Protein AF-0000000074654329 (afdb_homodimer)

Sequence (212 aa):
MAFLVRKNFKDYIEGFCKHSDRVISCKVKLQEGSLQIIQVYAPTTDYDDEEAEKFYEDLENAIEKKCANTVIMGDFNAKIGVKDEDEENEWIGPFGIGTRNERGESMAFLVRKNFKDYIEGFCKHSDRVISCKVKLQEGSLQIIQVYAPTTDYDDEEAEKFYEDLENAIEKKCANTVIMGDFNAKIGVKDEDEENEWIGPFGIGTRNERGES

Foldseek 3Di:
DDDDDDPVQVVQWPDKDDLDPFKIWTWGHDPPFIEIEIEGDADAPPDDPVSNVVRVVSVVVSDDPPGLHYDYDYDCNDCPCPPPPPVVDSDDDPPDVPPPPPPPDD/DDDDDDPVQVVQWPDKDDLDPFKIWTWGHDPPFIEIEIEGDADAPPDDPVSNVVRVVSVVVSDDPPGLHYDYDYDCNDCPCPPPPPVVDSDDDPPDVPPPPPPPDD

pLDDT: mean 77.91, std 19.52, range [22.3, 96.75]

Organism: NCBI:txid231223

InterPro domains:
  IPR027124 SWR1-complex protein 5/Craniofacial development protein 1/2 [PTHR23227] (17-106)
  IPR036691 Endonuclease/exonuclease/phosphatase superfamily [G3DSA:3.60.10.10] (1-106)
  IPR036691 Endonuclease/exonuclease/phosphatase superfamily [SSF56219] (1-84)

Solvent-accessible surface area (backbone atoms only — not comparable to full-atom values): 11970 Å² total; per-residue (Å²): 97,32,32,36,31,23,55,89,36,51,87,34,54,73,46,55,42,65,70,50,101,38,32,36,36,37,32,32,56,46,97,80,65,46,38,37,40,33,42,39,50,46,57,57,82,90,47,53,70,65,56,51,51,50,49,52,49,45,48,58,69,64,55,55,83,86,47,70,27,38,39,36,36,34,37,55,72,42,83,66,72,60,66,63,87,44,88,81,53,63,62,41,59,68,46,57,33,79,64,68,82,60,81,72,72,126,96,32,31,36,30,24,54,86,36,49,88,34,53,74,47,54,42,63,68,50,100,38,31,37,37,37,33,33,57,44,98,78,65,46,37,37,39,33,42,39,50,46,57,57,83,87,47,53,69,66,57,52,50,48,48,52,51,45,49,58,70,62,55,56,84,86,48,71,28,40,40,38,38,34,36,52,71,43,83,66,73,60,64,66,88,44,88,80,54,62,61,41,59,67,46,54,36,82,64,69,83,60,80,66,81,124

Secondary structure (DSSP, 8-state):
-EEEEEGGGGGGEEEEEE-SSSEEEEEEE-SSSEEEEEEEEPPPTTS-HHHHHHHHHHHHHHS-TT-SEEEEEEE--S-----TT-TT-SEEEEEETT--------/-EEEEEGGGGGGEEEEEE-SSSEEEEEEE-SSSEEEEEEEEPPPTTS-HHHHHHHHHHHHHHS-TT-SEEEEEEE--S-----TT-TT-SEEEEEETT--------

Nearest PDB structures (foldseek):
  5j3p-assembly1_A  TM=7.540E-01  e=1.152E-01  Homo sapiens
  4gyz-assembly6_F  TM=7.178E-01  e=8.898E-02  Mus musculus
  6wan-assembly2_B  TM=4.738E-01  e=2.667E-01  Acinetobacter baumannii
  6wam-assembly5_E  TM=4.859E-01  e=3.035E-01  Acinetobacter baumannii
  6wan-assembly4_D  TM=4.721E-01  e=4.769E-01  Acinetobacter baumannii

Structure (mmCIF, N/CA/C/O backbone):
data_AF-0000000074654329-model_v1
#
loop_
_entity.id
_entity.type
_entity.pdbx_description
1 polymer 'Craniofacial development protein 2-like'
#
loop_
_atom_site.group_PDB
_atom_site.id
_atom_site.type_symbol
_atom_site.label_atom_id
_atom_site.label_alt_id
_atom_site.label_comp_id
_atom_site.label_asym_id
_atom_site.label_entity_id
_atom_site.label_seq_id
_atom_site.pdbx_PDB_ins_code
_atom_site.Cartn_x
_atom_site.Cartn_y
_atom_site.Cartn_z
_atom_site.occupancy
_atom_site.B_iso_or_equiv
_atom_site.auth_seq_id
_atom_site.auth_comp_id
_atom_site.auth_asym_id
_atom_site.auth_atom_id
_atom_site.pdbx_PDB_model_num
ATOM 1 N N . MET A 1 1 ? 0.429 11.922 -5.48 1 77.75 1 MET A N 1
ATOM 2 C CA . MET A 1 1 ? 0.556 10.516 -5.102 1 77.75 1 MET A CA 1
ATOM 3 C C . MET A 1 1 ? 1.062 9.68 -6.273 1 77.75 1 MET A C 1
ATOM 5 O O . MET A 1 1 ? 0.805 10.008 -7.434 1 77.75 1 MET A O 1
ATOM 9 N N . ALA A 1 2 ? 1.956 8.789 -5.949 1 76.38 2 ALA A N 1
ATOM 10 C CA . ALA A 1 2 ? 2.611 8.008 -6.996 1 76.38 2 ALA A CA 1
ATOM 11 C C . ALA A 1 2 ? 2.982 6.617 -6.492 1 76.38 2 ALA A C 1
ATOM 13 O O . ALA A 1 2 ? 2.727 6.281 -5.336 1 76.38 2 ALA A O 1
ATOM 14 N N . PHE A 1 3 ? 3.33 5.793 -7.5 1 84.38 3 PHE A N 1
ATOM 15 C CA . PHE A 1 3 ? 3.832 4.492 -7.066 1 84.38 3 PHE A CA 1
ATOM 16 C C . PHE A 1 3 ? 5.113 4.133 -7.809 1 84.38 3 PHE A C 1
ATOM 18 O O . PHE A 1 3 ? 5.336 4.586 -8.938 1 84.38 3 PHE A O 1
ATOM 25 N N . LEU A 1 4 ? 5.961 3.434 -7.129 1 86.12 4 LEU A N 1
ATOM 26 C CA . LEU A 1 4 ? 7.207 2.865 -7.637 1 86.12 4 LEU A CA 1
ATOM 27 C C . LEU A 1 4 ? 7.184 1.342 -7.547 1 86.12 4 LEU A C 1
ATOM 29 O O . LEU A 1 4 ? 6.668 0.78 -6.578 1 86.12 4 LEU A O 1
ATOM 33 N N . VAL A 1 5 ? 7.711 0.737 -8.641 1 89.38 5 VAL A N 1
ATOM 34 C CA . VAL A 1 5 ? 7.727 -0.722 -8.641 1 89.38 5 VAL A CA 1
ATOM 35 C C . VAL A 1 5 ? 9.102 -1.223 -9.086 1 89.38 5 VAL A C 1
ATOM 37 O O . VAL A 1 5 ? 9.758 -0.594 -9.922 1 89.38 5 VAL A O 1
ATOM 40 N N . ARG A 1 6 ? 9.477 -2.299 -8.484 1 89.12 6 ARG A N 1
ATOM 41 C CA . ARG A 1 6 ? 10.672 -2.943 -9.023 1 89.12 6 ARG A CA 1
ATOM 42 C C . ARG A 1 6 ? 10.469 -3.35 -10.484 1 89.12 6 ARG A C 1
ATOM 44 O O . ARG A 1 6 ? 9.398 -3.838 -10.852 1 89.12 6 ARG A O 1
ATOM 51 N N . LYS A 1 7 ? 11.523 -3.242 -11.273 1 86.31 7 LYS A N 1
ATOM 52 C CA . LYS A 1 7 ? 11.461 -3.477 -12.71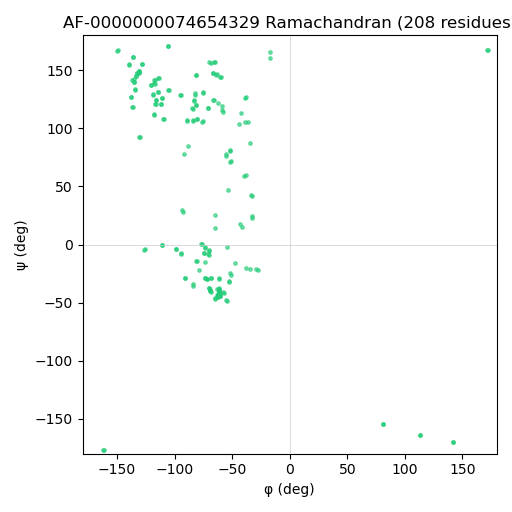1 1 86.31 7 LYS A CA 1
ATOM 53 C C . LYS A 1 7 ? 10.938 -4.875 -13.023 1 86.31 7 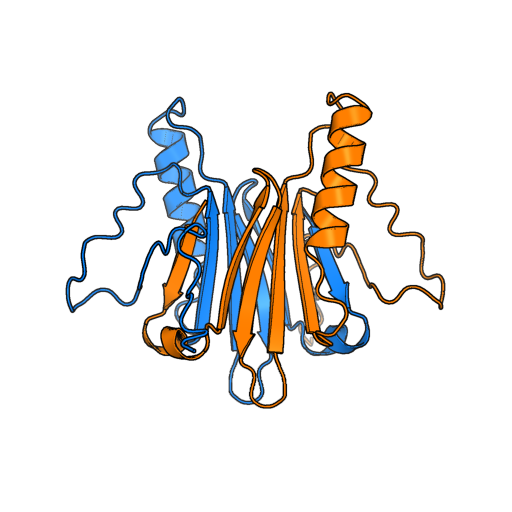LYS A C 1
ATOM 55 O O . LYS A 1 7 ? 10.125 -5.055 -13.93 1 86.31 7 LYS A O 1
ATOM 60 N N . ASN A 1 8 ? 11.359 -5.848 -12.305 1 85.56 8 ASN A N 1
ATOM 61 C CA . ASN A 1 8 ? 10.992 -7.234 -12.578 1 85.56 8 ASN A CA 1
ATOM 62 C C . ASN A 1 8 ? 9.531 -7.5 -12.25 1 85.56 8 ASN A C 1
ATOM 64 O O . ASN A 1 8 ? 8.977 -8.531 -12.641 1 85.56 8 ASN A O 1
ATOM 68 N N . PHE A 1 9 ? 8.953 -6.523 -11.641 1 88.69 9 PHE A N 1
ATOM 69 C CA . PHE A 1 9 ? 7.578 -6.723 -11.188 1 88.69 9 PHE A CA 1
ATOM 70 C C . PHE A 1 9 ? 6.609 -5.863 -11.984 1 88.69 9 PHE A C 1
ATOM 72 O O . PHE A 1 9 ? 5.395 -5.957 -11.805 1 88.69 9 PHE A O 1
ATOM 79 N N . LYS A 1 10 ? 7.105 -5.109 -12.898 1 86.75 10 LYS A N 1
ATOM 80 C CA . LYS A 1 10 ? 6.32 -4.102 -13.609 1 86.75 10 LYS A CA 1
ATOM 81 C C . LYS A 1 10 ? 5.18 -4.746 -14.383 1 86.75 10 LYS A C 1
ATOM 83 O O . LYS A 1 10 ? 4.082 -4.191 -14.461 1 86.75 10 LYS A O 1
ATOM 88 N N . ASP A 1 11 ? 5.402 -5.918 -14.969 1 89.44 11 ASP A N 1
ATOM 89 C CA . ASP A 1 11 ? 4.426 -6.551 -15.844 1 89.44 11 ASP A CA 1
ATOM 90 C C . ASP A 1 11 ? 3.266 -7.141 -15.039 1 89.44 11 ASP A C 1
ATOM 92 O O . ASP A 1 11 ? 2.246 -7.531 -15.609 1 89.44 11 ASP A O 1
ATOM 96 N N . TYR A 1 12 ? 3.416 -7.121 -13.727 1 91.5 12 TYR A N 1
ATOM 97 C CA . TYR A 1 12 ? 2.359 -7.672 -12.883 1 91.5 12 TYR A CA 1
ATOM 98 C C . TYR A 1 12 ? 1.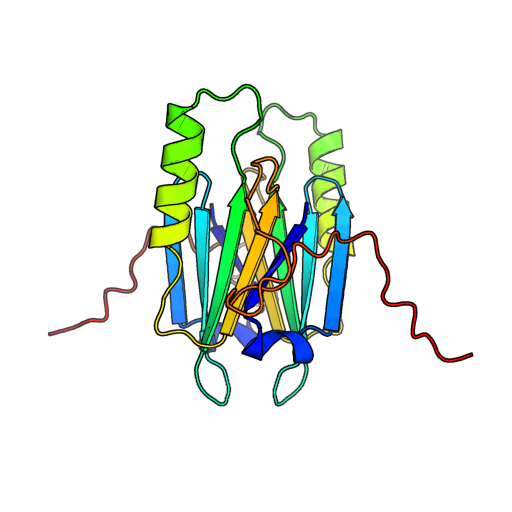405 -6.574 -12.422 1 91.5 12 TYR A C 1
ATOM 100 O O . TYR A 1 12 ? 0.349 -6.863 -11.852 1 91.5 12 TYR A O 1
ATOM 108 N N . ILE A 1 13 ? 1.782 -5.352 -12.727 1 91.38 13 ILE A N 1
ATOM 109 C CA . ILE A 1 13 ? 0.922 -4.234 -12.352 1 91.38 13 ILE A CA 1
ATOM 110 C C . ILE A 1 13 ? -0.201 -4.082 -13.375 1 91.38 13 ILE A C 1
ATOM 112 O O . ILE A 1 13 ? 0.057 -3.879 -14.562 1 91.38 13 ILE A O 1
ATOM 116 N N . GLU A 1 14 ? -1.436 -4.211 -12.867 1 93 14 GLU A N 1
ATOM 117 C CA . GLU A 1 14 ? -2.592 -4.102 -13.758 1 93 14 GLU A CA 1
ATOM 118 C C . GLU A 1 14 ? -3.084 -2.66 -13.844 1 93 14 GLU A C 1
ATOM 120 O O . GLU A 1 14 ? -3.676 -2.26 -14.844 1 93 14 GLU A O 1
ATOM 125 N N . GLY A 1 15 ? -2.846 -1.945 -12.734 1 87.38 15 GLY A N 1
ATOM 126 C CA . GLY A 1 15 ? -3.307 -0.566 -12.766 1 87.38 15 GLY A CA 1
ATOM 127 C C . GLY A 1 15 ? -3.176 0.135 -11.422 1 87.38 15 GLY A C 1
ATOM 128 O O . GLY A 1 15 ? -2.852 -0.496 -10.414 1 87.38 15 GLY A O 1
ATOM 129 N N . PHE A 1 16 ? -3.354 1.513 -11.547 1 85.44 16 PHE A N 1
ATOM 130 C CA . PHE A 1 16 ? -3.334 2.391 -10.383 1 85.44 16 PHE A CA 1
ATOM 131 C C . PHE A 1 16 ? -4.445 3.428 -10.469 1 85.44 16 PHE A C 1
ATOM 133 O O . PHE A 1 16 ? -4.797 3.883 -11.562 1 85.44 16 PHE A O 1
ATOM 140 N N . CYS A 1 17 ? -5.043 3.699 -9.281 1 89 17 CYS A N 1
ATOM 141 C CA . CYS A 1 17 ? -6.145 4.656 -9.281 1 89 17 CYS A CA 1
ATOM 142 C C . CYS A 1 17 ? -6.047 5.605 -8.094 1 89 17 CYS A C 1
ATOM 144 O O . CYS A 1 17 ? -5.812 5.168 -6.965 1 89 17 CYS A O 1
ATOM 146 N N . LYS A 1 18 ? -6.078 6.891 -8.398 1 88.75 18 LYS A N 1
ATOM 147 C CA . LYS A 1 18 ? -6.23 7.883 -7.336 1 88.75 18 LYS A CA 1
ATOM 148 C C . LYS A 1 18 ? -7.703 8.18 -7.07 1 88.75 18 LYS A C 1
ATOM 150 O O . LYS A 1 18 ? -8.352 8.883 -7.848 1 88.75 18 LYS A O 1
ATOM 155 N N . HIS A 1 19 ? -8.219 7.699 -5.98 1 91.69 19 HIS A N 1
ATOM 156 C CA . HIS A 1 19 ? -9.633 7.879 -5.668 1 91.69 19 HIS A CA 1
ATOM 157 C C . HIS A 1 19 ? -9.883 9.227 -5.004 1 91.69 19 HIS A C 1
ATOM 159 O O . HIS A 1 19 ? -10.945 9.836 -5.199 1 91.69 19 HIS A O 1
ATOM 165 N N . SER A 1 20 ? -8.969 9.688 -4.227 1 89.62 20 SER A N 1
ATOM 166 C CA . SER A 1 20 ? -8.93 11 -3.58 1 89.62 20 SER A CA 1
ATOM 167 C C . SER A 1 20 ? -7.52 11.336 -3.104 1 89.62 20 SER A C 1
ATOM 169 O O . SER A 1 20 ? -6.578 10.578 -3.34 1 89.62 20 SER A O 1
ATOM 171 N N . ASP A 1 21 ? -7.414 12.469 -2.455 1 85.25 21 ASP A N 1
ATOM 172 C CA . ASP A 1 21 ? -6.105 12.844 -1.923 1 85.25 21 ASP A CA 1
ATOM 173 C C . ASP A 1 21 ? -5.715 11.945 -0.748 1 85.25 21 ASP A C 1
ATOM 175 O O . ASP A 1 21 ? -4.562 11.945 -0.319 1 85.25 21 ASP A O 1
ATOM 179 N N . ARG A 1 22 ? -6.633 11.07 -0.313 1 88.25 22 ARG A N 1
ATOM 180 C CA . ARG A 1 22 ? -6.367 10.289 0.894 1 88.25 22 ARG A CA 1
ATOM 181 C C . ARG A 1 22 ? -6.527 8.797 0.63 1 88.25 22 ARG A C 1
ATOM 183 O O . ARG A 1 22 ? -6.254 7.977 1.506 1 88.25 22 ARG A O 1
ATOM 190 N N . VAL A 1 23 ? -6.953 8.477 -0.61 1 90.94 23 VAL A N 1
ATOM 191 C CA . VAL A 1 23 ? -7.184 7.07 -0.944 1 90.94 23 VAL A CA 1
ATOM 192 C C . VAL A 1 23 ? -6.617 6.77 -2.328 1 90.94 23 VAL A C 1
ATOM 194 O O . VAL A 1 23 ? -7.051 7.352 -3.324 1 90.94 23 VAL A O 1
ATOM 197 N N . ILE A 1 24 ? -5.656 5.871 -2.432 1 90.88 24 ILE A N 1
ATOM 198 C CA . ILE A 1 24 ? -5.133 5.391 -3.705 1 90.88 24 ILE A CA 1
ATOM 199 C C . ILE A 1 24 ? -5.145 3.865 -3.727 1 90.88 24 ILE A C 1
ATOM 201 O O . ILE A 1 24 ? -5.156 3.225 -2.672 1 90.88 24 ILE A O 1
ATOM 205 N N . SER A 1 25 ? -5.191 3.303 -4.891 1 93.75 25 SER A N 1
ATOM 206 C CA . SER A 1 25 ? -5.188 1.847 -4.992 1 93.75 25 SER A CA 1
ATOM 207 C C . SER A 1 25 ? -4.309 1.379 -6.148 1 93.75 25 SER A C 1
ATOM 209 O O . SER A 1 25 ? -4.027 2.146 -7.074 1 93.75 25 SER A O 1
ATOM 211 N N . CYS A 1 26 ? -3.83 0.212 -6.043 1 92.88 26 CYS A N 1
ATOM 212 C CA . CYS A 1 26 ? -3.078 -0.508 -7.066 1 92.88 26 CYS A CA 1
ATOM 213 C C . CYS A 1 26 ? -3.564 -1.946 -7.188 1 92.88 26 CYS A C 1
ATOM 215 O O . CYS A 1 26 ? -3.904 -2.58 -6.188 1 92.88 26 CYS A O 1
ATOM 217 N N . LYS A 1 27 ? -3.629 -2.354 -8.406 1 94.88 27 LYS A N 1
ATOM 218 C CA . LYS A 1 27 ? -4.004 -3.744 -8.648 1 94.88 27 LYS A CA 1
ATOM 219 C C . LYS A 1 27 ? -2.85 -4.523 -9.273 1 94.88 27 LYS A C 1
ATOM 221 O O . LYS A 1 27 ? -2.23 -4.062 -10.234 1 94.88 27 LYS A O 1
ATOM 226 N N . VAL A 1 28 ? -2.598 -5.676 -8.68 1 94.44 28 VAL A N 1
ATOM 227 C CA . VAL A 1 28 ? -1.502 -6.512 -9.156 1 94.44 28 VAL A CA 1
ATOM 228 C C . VAL A 1 28 ? -2.043 -7.875 -9.586 1 94.44 28 VAL A C 1
ATOM 230 O O . VAL A 1 28 ? -2.9 -8.453 -8.906 1 94.44 28 VAL A O 1
ATOM 233 N N . LYS A 1 29 ? -1.528 -8.289 -10.68 1 94.75 29 LYS A N 1
ATOM 234 C CA . LYS A 1 29 ? -1.907 -9.609 -11.164 1 94.75 29 LYS A CA 1
ATOM 235 C C . LYS A 1 29 ? -1.224 -10.711 -10.352 1 94.75 29 LYS A C 1
ATOM 237 O O . LYS A 1 29 ? -0.021 -10.633 -10.094 1 94.75 29 LYS A O 1
ATOM 242 N N . LEU A 1 30 ? -2 -11.664 -9.922 1 93.25 30 LEU A N 1
ATOM 243 C CA . LEU A 1 30 ? -1.477 -12.859 -9.273 1 93.25 30 LEU A CA 1
ATOM 244 C C . LEU A 1 30 ? -1.556 -14.07 -10.203 1 93.25 30 LEU A C 1
ATOM 246 O O . LEU A 1 30 ? -2.016 -13.953 -11.336 1 93.25 30 LEU A O 1
ATOM 250 N N . GLN A 1 31 ? -0.897 -15.188 -9.719 1 89.31 31 GLN A N 1
ATOM 251 C CA . GLN A 1 31 ? -1.026 -16.406 -10.508 1 89.31 31 GLN A CA 1
ATOM 252 C C . GLN A 1 31 ? -2.492 -16.75 -10.75 1 89.31 31 GLN A C 1
ATOM 254 O O . GLN A 1 31 ? -2.877 -17.109 -11.867 1 89.31 31 GLN A O 1
ATOM 259 N N . GLU A 1 32 ? -3.225 -16.719 -9.672 1 89.56 32 GLU A N 1
ATOM 260 C CA . GLU A 1 32 ? -4.676 -16.844 -9.781 1 89.56 32 GLU A CA 1
ATOM 261 C C . GLU A 1 32 ? -5.375 -15.586 -9.266 1 89.56 32 GLU A C 1
ATOM 263 O O . GLU A 1 32 ? -5.273 -15.25 -8.086 1 89.56 32 GLU A O 1
ATOM 268 N N . GLY A 1 33 ? -6.016 -14.859 -10.242 1 93.12 33 GLY A N 1
ATOM 269 C CA . GLY A 1 33 ? -6.734 -13.656 -9.859 1 93.12 33 GLY A CA 1
ATOM 270 C C . GLY A 1 33 ? -5.828 -12.453 -9.68 1 93.12 33 GLY A C 1
ATOM 271 O O . GLY A 1 33 ? -4.801 -12.336 -10.352 1 93.12 33 GLY A O 1
ATOM 272 N N . SER A 1 34 ? -6.316 -11.477 -8.805 1 96.06 34 SER A N 1
ATOM 273 C CA . SER A 1 34 ? -5.59 -10.227 -8.578 1 96.06 34 SER A CA 1
ATOM 274 C C . SER A 1 34 ? -5.559 -9.867 -7.098 1 96.06 34 SER A C 1
ATOM 276 O O . SER A 1 34 ? -6.297 -10.445 -6.297 1 96.06 34 SER A O 1
ATOM 278 N N . LEU A 1 35 ? -4.66 -9.039 -6.805 1 96.19 35 LEU A N 1
ATOM 279 C CA . LEU A 1 35 ? -4.559 -8.414 -5.488 1 96.19 35 LEU A CA 1
ATOM 280 C C . LEU A 1 35 ? -4.758 -6.906 -5.586 1 96.19 35 LEU A C 1
ATOM 282 O O . LEU A 1 35 ? -4.062 -6.234 -6.352 1 96.19 35 LEU A O 1
ATOM 286 N N . GLN A 1 36 ? -5.754 -6.477 -4.875 1 96.75 36 GLN A N 1
ATOM 287 C CA . GLN A 1 36 ? -5.93 -5.031 -4.766 1 96.75 36 GLN A CA 1
ATOM 288 C C . GLN A 1 36 ? -5.273 -4.492 -3.498 1 96.75 36 GLN A C 1
ATOM 290 O O . GLN A 1 36 ? -5.492 -5.023 -2.408 1 96.75 36 GLN A O 1
ATOM 295 N N . ILE A 1 37 ? -4.449 -3.469 -3.676 1 95.69 37 ILE A N 1
ATOM 296 C CA . ILE A 1 37 ? -3.803 -2.779 -2.564 1 95.69 37 ILE A CA 1
ATOM 297 C C . ILE A 1 37 ? -4.363 -1.365 -2.439 1 95.69 37 ILE A C 1
ATOM 299 O O . ILE A 1 37 ? -4.328 -0.59 -3.398 1 95.69 37 ILE A O 1
ATOM 303 N N . ILE A 1 38 ? -4.938 -1.063 -1.286 1 94.31 38 ILE A N 1
ATOM 304 C CA . ILE A 1 38 ? -5.496 0.265 -1.065 1 94.31 38 ILE A CA 1
ATOM 305 C C . ILE A 1 38 ? -4.734 0.968 0.055 1 94.31 38 ILE A C 1
ATOM 307 O O . ILE A 1 38 ? -4.57 0.414 1.145 1 94.31 38 ILE A O 1
ATOM 311 N N . GLN A 1 39 ? -4.254 2.068 -0.229 1 92.19 39 GLN A N 1
ATOM 312 C CA . GLN A 1 39 ? -3.57 2.893 0.764 1 92.19 39 GLN A CA 1
ATOM 313 C C . GLN A 1 39 ? -4.441 4.07 1.192 1 92.19 39 GLN A C 1
ATOM 315 O O . GLN A 1 39 ? -4.992 4.781 0.349 1 92.19 39 GLN A O 1
ATOM 320 N N . VAL A 1 40 ? -4.52 4.285 2.525 1 89.88 40 VAL A N 1
ATOM 321 C CA . VAL A 1 40 ? -5.398 5.352 3 1 89.88 40 VAL A CA 1
ATOM 322 C C . VAL A 1 40 ? -4.645 6.234 3.992 1 89.88 40 VAL A C 1
ATOM 324 O O . VAL A 1 40 ? -3.723 5.773 4.672 1 89.88 40 VAL A O 1
ATOM 327 N N . TYR A 1 41 ? -5.043 7.457 3.99 1 86 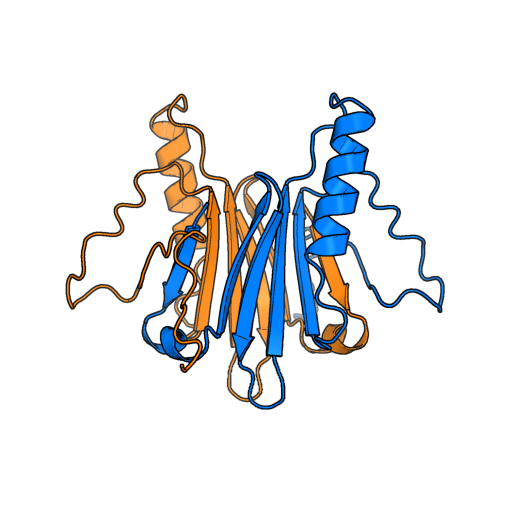41 TYR A N 1
ATOM 328 C CA . TYR A 1 41 ? -4.676 8.438 5.008 1 86 41 TYR A CA 1
ATOM 329 C C . TYR A 1 41 ? -5.906 9.164 5.539 1 86 41 TYR A C 1
ATOM 331 O O . TYR A 1 41 ? -6.316 10.188 4.984 1 86 41 TYR A O 1
ATOM 339 N N . ALA A 1 42 ? -6.391 8.578 6.605 1 84.44 42 ALA A N 1
ATOM 340 C CA . ALA A 1 42 ? -7.637 9.117 7.141 1 84.44 42 ALA A CA 1
ATOM 341 C C . ALA A 1 42 ? -7.43 10.523 7.695 1 84.44 42 ALA A C 1
ATOM 343 O O . ALA A 1 42 ? -6.355 10.844 8.203 1 84.44 42 ALA A O 1
ATOM 344 N N . PRO A 1 43 ? -8.469 11.281 7.562 1 81.12 43 PRO A N 1
ATOM 345 C CA . PRO A 1 43 ? -8.359 12.617 8.156 1 81.12 43 PRO A CA 1
ATOM 346 C C . PRO A 1 43 ? -8.203 12.578 9.672 1 81.12 43 PRO A C 1
ATOM 348 O O . PRO A 1 43 ? -8.609 11.609 10.312 1 81.12 43 PRO A O 1
ATOM 351 N N . THR A 1 44 ? -7.445 13.508 10.195 1 76.56 44 THR A N 1
ATOM 352 C CA . THR A 1 44 ? -7.266 13.578 11.641 1 76.56 44 THR A CA 1
ATOM 353 C C . THR A 1 44 ? -8.586 13.914 12.336 1 76.56 44 THR A C 1
ATOM 355 O O . THR A 1 44 ? -9.562 14.281 11.68 1 76.56 44 THR A O 1
ATOM 358 N N . THR A 1 45 ? -8.625 13.539 13.578 1 68.62 45 THR A N 1
ATOM 359 C CA . THR A 1 45 ? -9.805 13.695 14.414 1 68.62 45 THR A CA 1
ATOM 360 C C . THR A 1 45 ? -10.328 15.133 14.352 1 68.62 45 THR A C 1
ATOM 362 O O . THR A 1 45 ? -11.516 15.375 14.562 1 68.62 45 THR A O 1
ATOM 365 N N . ASP A 1 46 ? -9.438 16.016 14.062 1 71.5 46 ASP A N 1
ATOM 366 C CA . ASP A 1 46 ? -9.875 17.422 14.047 1 71.5 46 ASP A CA 1
ATOM 367 C C . ASP A 1 46 ? -10.672 17.734 12.789 1 71.5 46 ASP A C 1
ATOM 369 O O . ASP A 1 46 ? -11.211 18.828 12.641 1 71.5 46 ASP A O 1
ATOM 373 N N . TYR A 1 47 ? -10.797 16.688 12.031 1 67.69 47 TYR A N 1
ATOM 374 C CA . TYR A 1 47 ? -11.531 16.906 10.789 1 67.69 47 TYR A CA 1
ATOM 375 C C . TYR A 1 47 ? -13.031 16.859 11.031 1 67.69 47 TYR A C 1
ATOM 377 O O . TYR A 1 47 ? -13.5 16.156 11.938 1 67.69 47 TYR A O 1
ATOM 385 N N . ASP A 1 48 ? -13.695 17.703 10.234 1 77 48 ASP A N 1
ATOM 386 C CA . ASP A 1 48 ? -15.148 17.766 10.398 1 77 48 ASP A CA 1
ATOM 387 C C . ASP A 1 48 ? -15.812 16.484 9.906 1 77 48 ASP A C 1
ATOM 389 O O . ASP A 1 48 ? -15.164 15.656 9.25 1 77 48 ASP A O 1
ATOM 393 N N . ASP A 1 49 ? -16.938 16.266 10.398 1 81.88 49 ASP A N 1
ATOM 394 C CA . ASP A 1 49 ? -17.75 15.078 10.117 1 81.88 49 ASP A CA 1
ATOM 395 C C . ASP A 1 49 ? -17.922 14.883 8.617 1 81.88 49 ASP A C 1
ATOM 397 O O . ASP A 1 49 ? -17.938 13.742 8.133 1 81.88 49 ASP A O 1
ATOM 401 N N . GLU A 1 50 ? -17.938 15.984 7.969 1 86.06 50 GLU A N 1
ATOM 402 C CA . GLU A 1 50 ? -18.125 15.891 6.523 1 86.06 50 GLU A CA 1
ATOM 403 C C . GLU A 1 50 ? -16.906 15.281 5.852 1 86.06 50 GLU A C 1
ATOM 405 O O . GLU A 1 50 ? -17.031 14.453 4.941 1 86.06 50 GLU A O 1
ATOM 410 N N . GLU A 1 51 ? -15.734 15.648 6.32 1 85 51 GLU A N 1
ATOM 411 C CA . GLU A 1 51 ? -14.5 15.117 5.75 1 85 51 GLU A CA 1
ATOM 412 C C . GLU A 1 51 ? -14.328 13.633 6.074 1 85 51 GLU A C 1
ATOM 414 O O . GLU A 1 51 ? -13.852 12.867 5.238 1 85 51 GLU A O 1
ATOM 419 N N . ALA A 1 52 ? -14.688 13.344 7.262 1 84 52 ALA A N 1
ATOM 420 C CA . ALA A 1 52 ? -14.617 11.938 7.652 1 84 52 ALA A CA 1
ATOM 421 C C . ALA A 1 52 ? -15.555 11.086 6.805 1 84 52 ALA A C 1
ATOM 423 O O . ALA A 1 52 ? -15.18 10.008 6.344 1 84 52 ALA A O 1
ATOM 424 N N . GLU A 1 53 ? -16.781 11.57 6.578 1 88.31 53 GLU A N 1
ATOM 425 C CA . GLU A 1 53 ? -17.75 10.852 5.77 1 88.31 53 GLU A CA 1
ATOM 426 C C . GLU A 1 53 ? -17.266 10.68 4.336 1 88.31 53 GLU A C 1
ATOM 428 O O . GLU A 1 53 ? -17.406 9.602 3.75 1 88.31 53 GLU A O 1
ATOM 433 N N . LYS A 1 54 ? -16.734 11.742 3.846 1 90.44 54 LYS A N 1
ATOM 434 C CA . LYS A 1 54 ? -16.203 11.688 2.482 1 90.44 54 LYS A CA 1
ATOM 435 C C . LYS A 1 54 ? -15.078 10.672 2.365 1 90.44 54 LYS A C 1
ATOM 437 O O . LYS A 1 54 ? -14.992 9.945 1.374 1 90.44 54 LYS A O 1
ATOM 442 N N . PHE A 1 55 ? -14.266 10.586 3.322 1 90.19 55 PHE A N 1
ATOM 443 C CA . PHE A 1 55 ? -13.172 9.625 3.34 1 90.19 55 PHE A CA 1
ATOM 444 C C . PHE A 1 55 ? -13.703 8.203 3.279 1 90.19 55 PHE A C 1
ATOM 446 O O . PHE A 1 55 ? -13.234 7.391 2.477 1 90.19 55 PHE A O 1
ATOM 453 N N . TYR A 1 56 ? -14.703 7.918 4.016 1 88.31 56 TYR A N 1
ATOM 454 C CA . TYR A 1 56 ? -15.258 6.57 4.055 1 88.31 56 TYR A CA 1
ATOM 455 C C . TYR A 1 56 ? -15.953 6.227 2.744 1 88.31 56 TYR A C 1
ATOM 457 O O . TYR A 1 56 ? -15.898 5.086 2.283 1 88.31 56 TYR A O 1
ATOM 465 N N . GLU A 1 57 ? -16.594 7.258 2.238 1 92.5 57 GLU A N 1
ATOM 466 C CA . GLU A 1 57 ? -17.203 7.047 0.932 1 92.5 57 GLU A CA 1
ATOM 467 C C . GLU A 1 57 ? -16.156 6.742 -0.133 1 92.5 57 GLU A C 1
ATOM 469 O O . GLU A 1 57 ? -16.328 5.824 -0.937 1 92.5 57 GLU A O 1
ATOM 474 N N . ASP A 1 58 ? -15.086 7.5 -0.133 1 92.75 58 ASP A N 1
ATOM 475 C CA . ASP A 1 58 ? -14 7.281 -1.082 1 92.75 58 ASP A CA 1
ATOM 476 C C . ASP A 1 58 ? -13.391 5.891 -0.902 1 92.75 58 ASP A C 1
ATOM 478 O O . ASP A 1 58 ? -13.078 5.215 -1.883 1 92.75 58 ASP A O 1
ATOM 482 N N . LEU A 1 59 ? -13.25 5.504 0.348 1 91.62 59 LEU A N 1
ATOM 483 C CA . LEU A 1 59 ? -12.695 4.188 0.648 1 91.62 59 LEU A CA 1
ATOM 484 C C . LEU A 1 59 ? -13.617 3.084 0.138 1 91.62 59 LEU A C 1
ATOM 486 O O . LEU A 1 59 ? -13.156 2.152 -0.532 1 91.62 59 LEU A O 1
ATOM 490 N N . GLU A 1 60 ? -14.844 3.195 0.384 1 92 60 GLU A N 1
ATOM 491 C CA . GLU A 1 60 ? -15.805 2.193 -0.067 1 92 60 GLU A CA 1
ATOM 492 C C . GLU A 1 60 ? -15.812 2.082 -1.589 1 92 60 GLU A C 1
ATOM 494 O O . GLU A 1 60 ? -15.852 0.978 -2.135 1 92 60 GLU A O 1
ATOM 499 N N . ASN A 1 61 ? -15.766 3.213 -2.184 1 94.12 61 ASN A N 1
ATOM 500 C CA . ASN A 1 61 ? -15.781 3.238 -3.643 1 94.12 61 ASN A CA 1
ATOM 501 C C . ASN A 1 61 ? -14.492 2.66 -4.227 1 94.12 61 ASN A C 1
ATOM 503 O O . ASN A 1 61 ? -14.492 2.156 -5.352 1 94.12 61 ASN A O 1
ATOM 507 N N . ALA A 1 62 ? -13.414 2.766 -3.508 1 94.25 62 ALA A N 1
ATOM 508 C CA . ALA A 1 62 ? -12.125 2.279 -3.979 1 94.25 62 ALA A CA 1
ATOM 509 C C . ALA A 1 62 ? -12.062 0.754 -3.938 1 94.25 62 ALA A C 1
ATOM 511 O O . ALA A 1 62 ? -11.312 0.136 -4.695 1 94.25 62 ALA A O 1
ATOM 512 N N . ILE A 1 63 ? -12.797 0.145 -3.035 1 94.25 63 ILE A N 1
ATOM 513 C CA . ILE A 1 63 ? -12.773 -1.302 -2.852 1 94.25 63 ILE A CA 1
ATOM 514 C C . ILE A 1 63 ? -13.453 -1.986 -4.031 1 94.25 63 ILE A C 1
ATOM 516 O O . ILE A 1 63 ? -14.633 -1.75 -4.293 1 94.25 63 ILE A O 1
ATOM 520 N N . GLU A 1 64 ? -12.672 -2.762 -4.734 1 94.06 64 GLU A N 1
ATOM 521 C CA . GLU A 1 64 ? -13.242 -3.57 -5.809 1 94.06 64 GLU A CA 1
ATOM 522 C C . GLU A 1 64 ? -13.883 -4.84 -5.258 1 94.06 64 GLU A C 1
ATOM 524 O O . GLU A 1 64 ? -13.188 -5.812 -4.957 1 94.06 64 GLU A O 1
ATOM 529 N N . LYS A 1 65 ? -15.164 -4.852 -5.281 1 89.06 65 LYS A N 1
ATOM 530 C CA . LYS A 1 65 ? -15.914 -5.949 -4.676 1 89.06 65 LYS A CA 1
ATOM 531 C C . LYS A 1 65 ? -15.586 -7.277 -5.352 1 89.06 65 LYS A C 1
ATOM 533 O O . LYS A 1 65 ? -15.562 -8.32 -4.699 1 89.06 65 LYS A O 1
ATOM 538 N N . LYS A 1 66 ? -15.258 -7.254 -6.562 1 90.88 66 LYS A N 1
ATOM 539 C CA . LYS A 1 66 ? -15.008 -8.469 -7.332 1 90.88 66 LYS A CA 1
ATOM 540 C C . LYS A 1 66 ? -13.602 -9 -7.07 1 90.88 66 LYS A C 1
ATOM 542 O O . LYS A 1 66 ? -13.281 -10.133 -7.438 1 90.88 66 LYS A O 1
ATOM 547 N N . CYS A 1 67 ? -12.781 -8.219 -6.488 1 92.44 67 CYS A N 1
ATOM 548 C CA . CYS A 1 67 ? -11.438 -8.672 -6.16 1 92.44 67 CYS A CA 1
ATOM 549 C C . CYS A 1 67 ? -11.422 -9.43 -4.84 1 92.44 67 CYS A C 1
ATOM 551 O O . CYS A 1 67 ? -11.727 -8.859 -3.789 1 92.44 67 CYS A O 1
ATOM 553 N N . ALA A 1 68 ? -11.07 -10.703 -4.91 1 89.31 68 ALA A N 1
ATOM 554 C CA . ALA A 1 68 ? -11.117 -11.57 -3.736 1 89.31 68 ALA A CA 1
ATOM 555 C C . ALA A 1 68 ? -10.008 -11.219 -2.752 1 89.31 68 ALA A C 1
ATOM 557 O O . ALA A 1 68 ? -10.141 -11.453 -1.547 1 89.31 68 ALA A O 1
ATOM 558 N N . ASN A 1 69 ? -8.922 -10.727 -3.248 1 94.25 69 ASN A N 1
ATOM 559 C CA . ASN A 1 69 ? -7.77 -10.398 -2.42 1 94.25 69 ASN A CA 1
ATOM 560 C C . ASN A 1 69 ? -7.566 -8.891 -2.314 1 94.25 69 ASN A C 1
ATOM 562 O O . ASN A 1 69 ? -7.285 -8.227 -3.314 1 94.25 69 ASN A O 1
ATOM 566 N N . THR A 1 70 ? -7.867 -8.367 -1.103 1 94.31 70 THR A N 1
ATOM 567 C CA . THR A 1 70 ? -7.688 -6.93 -0.905 1 94.31 70 THR A CA 1
ATOM 568 C C . THR A 1 70 ? -6.977 -6.648 0.415 1 94.31 70 THR A C 1
ATOM 570 O O . THR A 1 70 ? -7.293 -7.262 1.438 1 94.31 70 THR A O 1
ATOM 573 N N . VAL A 1 71 ? -5.977 -5.785 0.364 1 93.5 71 VAL A N 1
ATOM 574 C CA . VAL A 1 71 ? -5.293 -5.281 1.551 1 93.5 71 VAL A CA 1
ATOM 575 C C . VAL A 1 71 ? -5.465 -3.766 1.641 1 93.5 71 VAL A C 1
ATOM 577 O O . VAL A 1 71 ? -5.238 -3.051 0.661 1 93.5 71 VAL A O 1
ATOM 580 N N . ILE A 1 72 ? -5.875 -3.295 2.758 1 92.31 72 ILE A N 1
ATOM 581 C CA . ILE A 1 72 ? -5.961 -1.866 3.035 1 92.31 72 ILE A CA 1
ATOM 582 C C . ILE A 1 72 ? -4.914 -1.479 4.078 1 92.31 72 ILE A C 1
ATOM 584 O O . ILE A 1 72 ? -4.816 -2.113 5.133 1 92.31 72 ILE A O 1
ATOM 588 N N . MET A 1 73 ? -4.102 -0.473 3.703 1 90.44 73 MET A N 1
ATOM 589 C CA . MET A 1 73 ? -3.027 -0.065 4.602 1 90.44 73 MET A CA 1
ATOM 590 C C . MET A 1 73 ? -3.02 1.449 4.789 1 90.44 73 MET A C 1
ATOM 592 O O . MET A 1 73 ? -3.35 2.195 3.865 1 90.44 73 MET A O 1
ATOM 596 N N . GLY A 1 74 ? -2.615 1.854 5.949 1 86.94 74 GLY A N 1
ATOM 597 C CA . GLY A 1 74 ? -2.463 3.285 6.156 1 86.94 74 GLY A CA 1
ATOM 598 C C . GLY A 1 74 ? -2.9 3.738 7.535 1 86.94 74 GLY A C 1
ATOM 599 O O . GLY A 1 74 ? -2.963 2.934 8.469 1 86.94 74 GLY A O 1
ATOM 600 N N . ASP A 1 75 ? -2.996 5.023 7.738 1 79.38 75 ASP A N 1
ATOM 601 C CA . ASP A 1 75 ? -3.447 5.629 8.984 1 79.38 75 ASP A CA 1
ATOM 602 C C . ASP A 1 75 ? -4.973 5.695 9.047 1 79.38 75 ASP A C 1
ATOM 604 O O . ASP A 1 75 ? -5.594 6.453 8.305 1 79.38 75 ASP A O 1
ATOM 608 N N . PHE A 1 76 ? -5.535 4.812 9.914 1 69.94 76 PHE A N 1
ATOM 609 C CA . PHE A 1 76 ? -6.98 4.734 10.062 1 69.94 76 PHE A CA 1
ATOM 610 C C . PHE A 1 76 ? -7.457 5.617 11.211 1 69.94 76 PHE A C 1
ATOM 612 O O . PHE A 1 76 ? -8.492 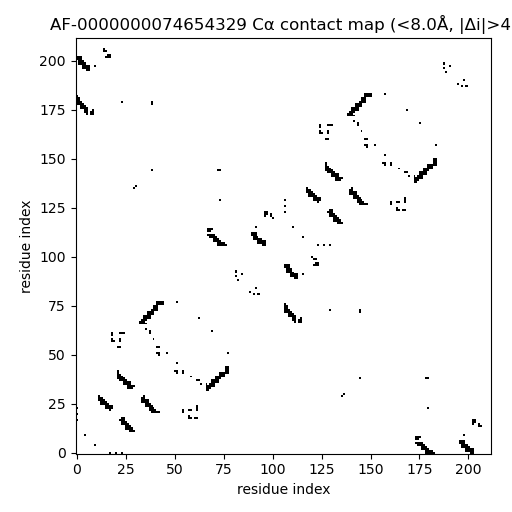5.348 11.82 1 69.94 76 PHE A O 1
ATOM 619 N N . ASN A 1 77 ? -6.746 6.684 11.461 1 64.56 77 ASN A N 1
ATOM 620 C CA . ASN A 1 77 ? -7.137 7.523 12.594 1 64.56 77 ASN A CA 1
ATOM 621 C C . ASN A 1 77 ? -8.656 7.613 12.727 1 64.56 77 ASN A C 1
ATOM 623 O O . ASN A 1 77 ? -9.164 7.996 13.781 1 64.56 77 ASN A O 1
ATOM 627 N N . ALA A 1 78 ? -9.398 7.309 11.641 1 54.91 78 ALA A N 1
ATOM 628 C CA . ALA A 1 78 ? -10.859 7.352 11.75 1 54.91 78 ALA A CA 1
ATOM 629 C C . ALA A 1 78 ? -11.406 6.062 12.352 1 54.91 78 ALA A C 1
ATOM 631 O O . ALA A 1 78 ? -10.758 5.012 12.266 1 54.91 78 ALA A O 1
ATOM 632 N N . LYS A 1 79 ? -12.242 6.152 13.344 1 50.12 79 LYS A N 1
ATOM 633 C CA . LYS A 1 79 ? -12.945 4.992 13.875 1 50.12 79 LYS A CA 1
ATOM 634 C C . LYS A 1 79 ? -13.391 4.051 12.758 1 50.12 79 LYS A C 1
ATOM 636 O O . LYS A 1 79 ? -14.328 4.355 12.023 1 50.12 79 LYS A O 1
ATOM 641 N N . ILE A 1 80 ? -12.438 3.572 12.008 1 47.91 80 ILE A N 1
ATOM 642 C CA . ILE A 1 80 ? -12.953 2.557 11.094 1 47.91 80 ILE A CA 1
ATOM 643 C C . ILE A 1 80 ? -13.734 1.509 11.883 1 47.91 80 ILE A C 1
ATOM 645 O O . ILE A 1 80 ? -13.211 0.907 12.828 1 47.91 80 ILE A O 1
ATOM 649 N N . GLY A 1 81 ? -14.898 1.83 12.156 1 43.66 81 GLY A N 1
ATOM 650 C CA . GLY A 1 81 ? -15.766 0.834 12.773 1 43.66 81 GLY A CA 1
ATOM 651 C C . GLY A 1 81 ? -15.477 -0.578 12.297 1 43.66 81 GLY A C 1
ATOM 652 O O . GLY A 1 81 ? -16.125 -1.065 11.367 1 43.66 81 GLY A O 1
ATOM 653 N N . VAL A 1 82 ? -14.18 -0.845 12.219 1 45.31 82 VAL A N 1
ATOM 654 C CA . VAL A 1 82 ? -14.133 -2.277 11.938 1 45.31 82 VAL A CA 1
ATOM 655 C C . VAL A 1 82 ? -14.906 -3.035 13.023 1 45.31 82 VAL A C 1
ATOM 657 O O . VAL A 1 82 ? -14.539 -2.992 14.195 1 45.31 82 VAL A O 1
ATOM 660 N N . LYS A 1 83 ? -16.188 -2.975 12.867 1 42 83 LYS A N 1
ATOM 661 C CA . LYS A 1 83 ? -17 -3.748 13.797 1 42 83 LYS A CA 1
ATOM 662 C C . LYS A 1 83 ? -16.344 -5.09 14.117 1 42 83 LYS A C 1
ATOM 664 O O . LYS A 1 83 ? -15.672 -5.676 13.266 1 42 83 LYS A O 1
ATOM 669 N N . ASP A 1 84 ? -16.188 -5.355 15.305 1 45.34 84 ASP A N 1
ATOM 670 C CA . ASP A 1 84 ? -15.766 -6.629 15.883 1 45.34 84 ASP A CA 1
ATOM 671 C C . ASP A 1 84 ? -15.938 -7.766 14.875 1 45.34 84 ASP A C 1
ATOM 673 O O . ASP A 1 84 ? -16.672 -7.629 13.898 1 45.34 84 ASP A O 1
ATOM 677 N N . GLU A 1 85 ? -15.172 -8.859 15.227 1 46.47 85 GLU A N 1
ATOM 678 C CA . GLU A 1 85 ? -15.305 -10.211 14.688 1 46.47 85 GLU A CA 1
ATOM 679 C C . GLU A 1 85 ? -16.75 -10.531 14.344 1 46.47 85 GLU A C 1
ATOM 681 O O . GLU A 1 85 ? -17.375 -11.398 14.977 1 46.47 85 GLU A O 1
ATOM 686 N N . ASP A 1 86 ? -17.406 -9.578 14.117 1 47.47 86 ASP A N 1
ATOM 687 C CA . ASP A 1 86 ? -18.672 -10.211 13.773 1 47.47 86 ASP A CA 1
ATOM 688 C C . ASP A 1 86 ? -18.516 -11.164 12.594 1 47.47 86 ASP A C 1
ATOM 690 O O . ASP A 1 86 ? -17.875 -10.82 11.594 1 47.47 86 ASP A O 1
ATOM 694 N N . GLU A 1 87 ? -18.719 -12.328 12.836 1 52.44 87 GLU A N 1
ATOM 695 C CA . GLU A 1 87 ? -18.703 -13.484 11.938 1 52.44 87 GLU A CA 1
ATOM 696 C C . GLU A 1 87 ? -19.062 -13.078 10.508 1 52.44 87 GLU A C 1
ATOM 698 O O . GLU A 1 87 ? -18.609 -13.711 9.547 1 52.44 87 GLU A O 1
ATOM 703 N N . GLU A 1 88 ? -19.734 -11.953 10.414 1 58 88 GLU A N 1
ATOM 704 C CA . GLU A 1 88 ? -20.25 -11.633 9.086 1 58 88 GLU A CA 1
ATOM 705 C C . GLU A 1 88 ? -19.344 -10.641 8.367 1 58 88 GLU A C 1
ATOM 707 O O . GLU A 1 88 ? -19.484 -10.414 7.164 1 58 88 GLU A O 1
ATOM 712 N N . ASN A 1 89 ? -18.297 -10.156 9.023 1 66.12 89 ASN A N 1
ATOM 713 C CA . ASN A 1 89 ? -17.406 -9.156 8.43 1 66.12 89 ASN A CA 1
ATOM 714 C C . ASN A 1 89 ? -16.359 -9.797 7.539 1 66.12 89 ASN A C 1
ATOM 716 O O . ASN A 1 89 ? -15.773 -10.82 7.898 1 66.12 89 ASN A O 1
ATOM 720 N N . GLU A 1 90 ? -16.344 -9.328 6.266 1 82.94 90 GLU A N 1
ATOM 721 C CA . GLU A 1 90 ? -15.438 -9.867 5.262 1 82.94 90 GLU A CA 1
ATOM 722 C C . GLU A 1 90 ? -14.008 -9.398 5.496 1 82.94 90 GLU A C 1
ATOM 724 O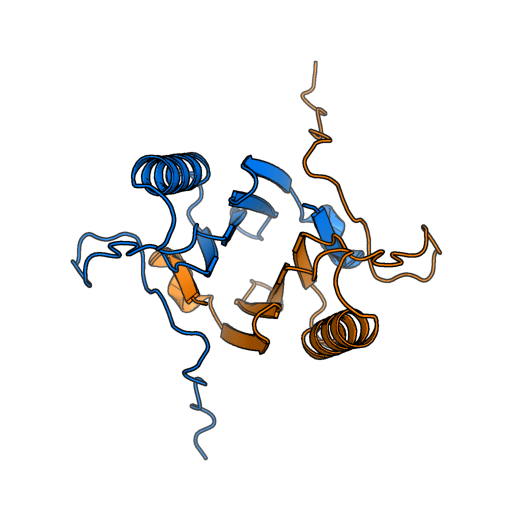 O . GLU A 1 90 ? -13.078 -9.875 4.852 1 82.94 90 GLU A O 1
ATOM 729 N N . TRP A 1 91 ? -13.938 -8.523 6.609 1 82.56 91 TRP A N 1
ATOM 730 C CA . TRP A 1 91 ? -12.625 -7.93 6.836 1 82.56 91 TRP A CA 1
ATOM 731 C C . TRP A 1 91 ? -12.062 -8.352 8.188 1 82.56 91 TRP A C 1
ATOM 733 O O . TRP A 1 91 ? -12.812 -8.523 9.148 1 82.56 91 TRP A O 1
ATOM 743 N N . ILE A 1 92 ? -10.727 -8.586 8.148 1 81.31 92 ILE A N 1
ATOM 744 C CA . ILE A 1 92 ? -10 -8.852 9.383 1 81.31 92 ILE A CA 1
ATOM 745 C C . ILE A 1 92 ? -9.008 -7.719 9.656 1 81.31 92 ILE A C 1
ATOM 747 O O . ILE A 1 92 ? -8.344 -7.234 8.734 1 81.31 92 ILE A O 1
ATOM 751 N N . GLY A 1 93 ? -8.836 -7.348 11.055 1 76.19 93 GLY A N 1
ATOM 752 C CA . GLY A 1 93 ? -8 -6.23 11.477 1 76.19 93 GLY A CA 1
ATOM 753 C C . GLY A 1 93 ? -8.797 -5.086 12.086 1 76.19 93 GLY A C 1
ATOM 754 O O . GLY A 1 93 ? -9.938 -5.277 12.508 1 76.19 93 GLY A O 1
ATOM 755 N N . PRO A 1 94 ? -8.281 -3.914 12.234 1 66.5 94 PRO A N 1
ATOM 756 C CA . PRO A 1 94 ? -6.91 -3.561 11.859 1 66.5 94 PRO A CA 1
ATOM 757 C C . PRO A 1 94 ? -5.863 -4.281 12.703 1 66.5 94 PRO A C 1
ATOM 759 O O . PRO A 1 94 ? -6.074 -4.496 13.898 1 66.5 94 PRO A O 1
ATOM 762 N N . PHE A 1 95 ? -4.973 -4.992 11.984 1 65.44 95 PHE A N 1
ATOM 763 C CA . PHE A 1 95 ? -3.779 -5.461 12.68 1 65.44 95 PHE A CA 1
ATOM 764 C C . PHE A 1 95 ? -2.797 -4.316 12.906 1 65.44 95 PHE A C 1
ATOM 766 O O . PHE A 1 95 ? -2.402 -3.637 11.953 1 65.44 95 PHE A O 1
ATOM 773 N N . GLY A 1 96 ? -2.697 -3.846 14.18 1 61.22 96 GLY A N 1
ATOM 774 C CA . GLY A 1 96 ? -1.704 -2.828 14.484 1 61.22 96 GLY A CA 1
ATOM 775 C C . GLY A 1 96 ? -0.286 -3.266 14.172 1 61.22 96 GLY A C 1
ATOM 776 O O . GLY A 1 96 ? 0.028 -4.457 14.219 1 61.22 96 GLY A O 1
ATOM 777 N N . ILE A 1 97 ? 0.584 -2.695 13.297 1 55.72 97 ILE A N 1
ATOM 778 C CA . ILE A 1 97 ? 1.954 -3.053 12.945 1 55.72 97 ILE A CA 1
ATOM 779 C C . ILE A 1 97 ? 2.811 -3.131 14.211 1 55.72 97 ILE A C 1
ATOM 781 O O . ILE A 1 97 ? 3.756 -3.918 14.273 1 55.72 97 ILE A O 1
ATOM 785 N N . GLY A 1 98 ? 2.486 -2.904 15.336 1 49.34 98 GLY A N 1
ATOM 786 C CA . GLY A 1 98 ? 3.354 -3.098 16.484 1 49.34 98 GLY A CA 1
ATOM 787 C C . GLY A 1 98 ? 3.443 -4.543 16.922 1 49.34 98 GLY A C 1
ATOM 788 O O . GLY A 1 98 ? 4.219 -4.879 17.828 1 49.34 98 GLY A O 1
ATOM 789 N N . THR A 1 99 ? 2.617 -5.461 16.688 1 40.69 99 THR A N 1
ATOM 790 C CA . THR A 1 99 ? 2.734 -6.805 17.25 1 40.69 99 THR A CA 1
ATOM 791 C C . THR A 1 99 ? 3.59 -7.695 16.344 1 40.69 99 THR A C 1
ATOM 793 O O . THR A 1 99 ? 3.27 -7.891 15.18 1 40.69 99 THR A O 1
ATOM 796 N N . ARG A 1 100 ? 4.953 -7.68 16.453 1 37.41 100 ARG A N 1
ATOM 797 C CA . ARG A 1 100 ? 5.867 -8.633 15.844 1 37.41 100 ARG A CA 1
ATOM 798 C C . ARG A 1 100 ? 5.301 -10.047 15.898 1 37.41 100 ARG A C 1
ATOM 800 O O . ARG A 1 100 ? 4.852 -10.5 16.953 1 37.41 100 ARG A O 1
ATOM 807 N N . ASN A 1 101 ? 4.809 -10.688 14.906 1 38.22 101 ASN A N 1
ATOM 808 C CA . ASN A 1 101 ? 4.719 -12.133 15.078 1 38.22 101 ASN A CA 1
ATOM 809 C C . ASN A 1 101 ? 6.055 -12.727 15.516 1 38.22 101 ASN A C 1
ATOM 811 O O . ASN A 1 101 ? 7.043 -12.633 14.789 1 38.22 101 ASN A O 1
ATOM 815 N N . GLU A 1 102 ? 6.602 -12.562 16.734 1 33.72 102 GLU A N 1
ATOM 816 C CA . GLU A 1 102 ? 7.648 -13.398 17.312 1 33.72 102 GLU A CA 1
ATOM 817 C C . GLU A 1 102 ? 7.383 -14.875 17.062 1 33.72 102 GLU A C 1
ATOM 819 O O . GLU A 1 102 ? 7.992 -15.742 17.703 1 33.72 102 GLU A O 1
ATOM 824 N N . ARG A 1 103 ? 6.637 -15.453 16.25 1 31.58 103 ARG A N 1
ATOM 825 C CA . ARG A 1 103 ? 6.785 -16.891 16.406 1 31.58 103 ARG A CA 1
ATOM 826 C C . ARG A 1 103 ? 8.195 -17.344 16.031 1 31.58 103 ARG A C 1
ATOM 828 O O . ARG A 1 103 ? 8.398 -17.938 14.969 1 31.58 103 ARG A O 1
ATOM 835 N N . GLY A 1 104 ? 9.297 -16.469 15.875 1 29.59 104 GLY A N 1
ATOM 836 C CA . GLY A 1 104 ? 10.531 -17.219 15.969 1 29.59 104 GLY A CA 1
ATOM 837 C C . GLY A 1 104 ? 10.625 -18.062 17.234 1 29.59 104 GLY A C 1
ATOM 838 O O . GLY A 1 104 ? 10.914 -17.531 18.312 1 29.59 104 GLY A O 1
ATOM 839 N N . GLU A 1 105 ? 9.695 -18.875 17.766 1 27.31 105 GLU A N 1
ATOM 840 C CA . GLU A 1 105 ? 10.086 -19.844 18.797 1 27.31 105 GLU A CA 1
ATOM 841 C C . GLU A 1 105 ? 11.406 -20.516 18.438 1 27.31 105 GLU A C 1
ATOM 843 O O . GLU A 1 105 ? 11.609 -20.922 17.297 1 27.31 105 GLU A O 1
ATOM 848 N N . SER A 1 106 ? 12.43 -20.188 19.281 1 22.45 106 SER A N 1
ATOM 849 C CA . SER A 1 106 ? 13.281 -21.234 19.844 1 22.45 106 SER A CA 1
ATOM 850 C C . SER A 1 106 ? 12.453 -22.406 20.359 1 22.45 106 SER A C 1
ATOM 852 O O . SER A 1 106 ? 11.344 -22.219 20.859 1 22.45 106 SER A O 1
ATOM 854 N N . MET B 1 1 ? -1.034 3.531 12.727 1 77.38 1 MET B N 1
ATOM 855 C CA . MET B 1 1 ? -1.094 2.908 11.406 1 77.38 1 MET B CA 1
ATOM 856 C C . MET B 1 1 ? -1.503 1.442 11.516 1 77.38 1 MET B C 1
ATOM 858 O O . MET B 1 1 ? -1.255 0.799 12.531 1 77.38 1 MET B O 1
ATOM 862 N N . ALA B 1 2 ? -2.326 1.041 10.578 1 76.25 2 ALA B N 1
ATOM 863 C CA . ALA B 1 2 ? -2.891 -0.304 10.648 1 76.25 2 ALA B CA 1
ATOM 864 C C . ALA B 1 2 ? -3.178 -0.851 9.25 1 76.25 2 ALA B C 1
ATOM 866 O O . ALA B 1 2 ? -2.951 -0.166 8.25 1 76.25 2 ALA B O 1
ATOM 867 N N . PHE B 1 3 ? -3.426 -2.172 9.258 1 84.31 3 PHE B N 1
ATOM 868 C CA . PHE B 1 3 ? -3.848 -2.721 7.973 1 84.31 3 PHE B CA 1
ATOM 869 C C . PHE B 1 3 ? -5.07 -3.611 8.141 1 84.31 3 PHE B C 1
ATOM 871 O O . PHE B 1 3 ? -5.281 -4.191 9.211 1 84.31 3 PHE B O 1
ATOM 878 N N . LEU B 1 4 ? -5.891 -3.613 7.148 1 86.19 4 LEU B N 1
ATOM 879 C CA . LEU B 1 4 ? -7.074 -4.453 7.004 1 86.19 4 LEU B CA 1
ATOM 880 C C . LEU B 1 4 ? -6.938 -5.379 5.801 1 86.19 4 LEU B C 1
ATOM 882 O O . LEU B 1 4 ? -6.41 -4.977 4.758 1 86.19 4 LEU B O 1
ATOM 886 N N . VAL B 1 5 ? -7.375 -6.633 6.051 1 89.5 5 VAL B N 1
ATOM 887 C CA . VAL B 1 5 ? -7.277 -7.586 4.953 1 89.5 5 VAL B CA 1
ATOM 888 C C . VAL B 1 5 ? -8.594 -8.352 4.816 1 89.5 5 VAL B C 1
ATOM 890 O O . VAL B 1 5 ? -9.266 -8.617 5.812 1 89.5 5 VAL B O 1
ATOM 893 N N . ARG B 1 6 ? -8.906 -8.641 3.59 1 89.38 6 ARG B N 1
ATOM 894 C CA . ARG B 1 6 ? -10.023 -9.555 3.414 1 89.38 6 ARG B CA 1
ATOM 895 C C . ARG B 1 6 ? -9.742 -10.898 4.07 1 89.38 6 ARG B C 1
ATOM 897 O O . ARG B 1 6 ? -8.625 -11.414 3.988 1 89.38 6 ARG B O 1
ATOM 904 N N . LYS B 1 7 ? -10.781 -11.516 4.637 1 86.56 7 LYS B N 1
ATOM 905 C CA . LYS B 1 7 ? -10.648 -12.742 5.406 1 86.56 7 LYS B CA 1
ATOM 906 C C . LYS B 1 7 ? -10.008 -13.852 4.57 1 86.56 7 LYS B C 1
ATOM 908 O O . LYS B 1 7 ? -9.148 -14.586 5.062 1 86.56 7 LYS B O 1
ATOM 913 N N . ASN B 1 8 ? -10.375 -13.977 3.354 1 85.62 8 ASN B N 1
ATOM 914 C CA . ASN B 1 8 ? -9.891 -15.055 2.492 1 85.62 8 ASN B CA 1
ATOM 915 C C . ASN B 1 8 ? -8.422 -14.867 2.131 1 85.62 8 ASN B C 1
ATOM 917 O O . ASN B 1 8 ? -7.781 -15.789 1.631 1 85.62 8 ASN B O 1
ATOM 921 N N . PHE B 1 9 ? -7.953 -13.719 2.492 1 88.69 9 PHE B N 1
ATOM 922 C CA . PHE B 1 9 ? -6.59 -13.406 2.092 1 88.69 9 PHE B CA 1
ATOM 923 C C . PHE B 1 9 ? -5.66 -13.375 3.301 1 88.69 9 PHE B C 1
ATOM 925 O O . PHE B 1 9 ? -4.449 -13.203 3.156 1 88.69 9 PHE B O 1
ATOM 932 N N . LYS B 1 10 ? -6.188 -13.609 4.441 1 86.81 10 LYS B N 1
ATOM 933 C CA . LYS B 1 10 ? -5.461 -13.438 5.695 1 86.81 10 LYS B CA 1
ATOM 934 C C . LYS B 1 10 ? -4.246 -14.359 5.762 1 86.81 10 LYS B C 1
ATOM 936 O O . LYS B 1 10 ? -3.191 -13.969 6.266 1 86.81 10 LYS B O 1
ATOM 941 N N . ASP B 1 11 ? -4.359 -15.578 5.258 1 89.62 11 ASP B N 1
ATOM 942 C CA . ASP B 1 11 ? -3.307 -16.578 5.391 1 89.62 11 ASP B CA 1
ATOM 943 C C . ASP B 1 11 ? -2.135 -16.281 4.461 1 89.62 11 ASP B C 1
ATOM 945 O O . ASP B 1 11 ? -1.07 -16.891 4.574 1 89.62 11 ASP B O 1
ATOM 949 N N . TYR B 1 12 ? -2.332 -15.281 3.607 1 91.56 12 TYR B N 1
ATOM 950 C CA . TYR B 1 12 ? -1.265 -14.922 2.68 1 91.56 12 TYR B CA 1
ATOM 951 C C . TYR B 1 12 ? -0.409 -13.797 3.238 1 91.56 12 TYR B C 1
ATOM 953 O O . TYR B 1 12 ? 0.648 -13.477 2.689 1 91.56 12 TYR B O 1
ATOM 961 N N . ILE B 1 13 ? -0.87 -13.258 4.344 1 91.38 13 ILE B N 1
ATOM 962 C CA . ILE B 1 13 ? -0.11 -12.18 4.973 1 91.38 13 ILE B CA 1
ATOM 963 C C . ILE B 1 13 ? 1.029 -12.766 5.801 1 91.38 13 ILE B C 1
ATOM 965 O O . ILE B 1 13 ? 0.793 -13.555 6.723 1 91.38 13 ILE B O 1
ATOM 969 N N . GLU B 1 14 ? 2.256 -12.375 5.422 1 92.94 14 GLU B N 1
ATOM 970 C CA . GLU B 1 14 ? 3.426 -12.883 6.133 1 92.94 14 GLU B CA 1
ATOM 971 C C . GLU B 1 14 ? 3.807 -11.969 7.293 1 92.94 14 GLU B C 1
ATOM 973 O O . GLU B 1 14 ? 4.395 -12.422 8.281 1 92.94 14 GLU B O 1
ATOM 978 N N . GLY B 1 15 ? 3.479 -10.688 7.102 1 87.19 15 GLY B N 1
ATOM 979 C CA . GLY B 1 15 ? 3.828 -9.773 8.18 1 87.19 15 GLY B CA 1
ATOM 980 C C . GLY B 1 15 ? 3.619 -8.312 7.812 1 87.19 15 GLY B C 1
ATOM 981 O O . GLY B 1 15 ? 3.336 -7.992 6.66 1 87.19 15 GLY B O 1
ATOM 982 N N . PHE B 1 16 ? 3.682 -7.488 8.953 1 85.25 16 PHE B N 1
ATOM 983 C CA . PHE B 1 16 ? 3.582 -6.039 8.836 1 85.25 16 PHE B CA 1
ATOM 984 C C . PHE B 1 16 ? 4.629 -5.352 9.703 1 85.25 16 PHE B C 1
ATOM 986 O O . PHE B 1 16 ? 4.992 -5.863 10.766 1 85.25 16 PHE B O 1
ATOM 993 N N . CYS B 1 17 ? 5.16 -4.242 9.141 1 88.81 17 CYS B N 1
ATOM 994 C CA . CYS B 1 17 ? 6.184 -3.533 9.906 1 88.81 17 CYS B CA 1
ATOM 995 C C . CYS B 1 17 ? 5.977 -2.025 9.828 1 88.81 17 CYS B C 1
ATOM 997 O O . CYS B 1 17 ? 5.738 -1.479 8.75 1 88.81 17 CYS B O 1
ATOM 999 N N . LYS B 1 18 ? 5.918 -1.409 11 1 88.75 18 LYS B N 1
ATOM 1000 C CA . LYS B 1 18 ? 5.965 0.049 1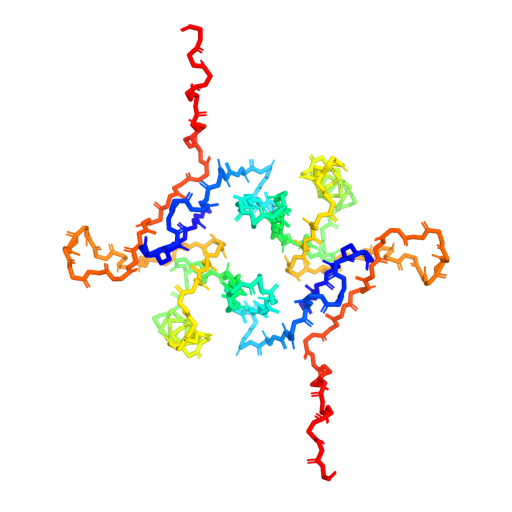1.055 1 88.75 18 LYS B CA 1
ATOM 1001 C C . LYS B 1 18 ? 7.402 0.551 11.156 1 88.75 18 LYS B C 1
ATOM 1003 O O . LYS B 1 18 ? 8.023 0.465 12.219 1 88.75 18 LYS B O 1
ATOM 1008 N N . HIS B 1 19 ? 7.922 1.102 10.102 1 91.62 19 HIS B N 1
ATOM 1009 C CA . HIS B 1 19 ? 9.312 1.558 10.078 1 91.62 19 HIS B CA 1
ATOM 1010 C C . HIS B 1 19 ? 9.438 2.955 10.68 1 91.62 19 HIS B C 1
ATOM 1012 O O . HIS B 1 19 ? 10.453 3.277 11.297 1 91.62 19 HIS B O 1
ATOM 1018 N N . SER B 1 20 ? 8.461 3.779 10.469 1 89.62 20 SER B N 1
ATOM 1019 C CA . SER B 1 20 ? 8.305 5.117 11.031 1 89.62 20 SER B CA 1
ATOM 1020 C C . SER B 1 20 ? 6.855 5.594 10.93 1 89.62 20 SER B C 1
ATOM 1022 O O . SER B 1 20 ? 5.984 4.848 10.477 1 89.62 20 SER B O 1
ATOM 1024 N N . ASP B 1 21 ? 6.637 6.82 11.359 1 85.25 21 ASP B N 1
ATOM 1025 C CA . ASP B 1 21 ? 5.285 7.367 11.25 1 85.25 21 ASP B CA 1
ATOM 1026 C C . ASP B 1 21 ? 4.926 7.641 9.789 1 85.25 21 ASP B C 1
ATOM 1028 O O . ASP B 1 21 ? 3.76 7.879 9.469 1 85.25 21 ASP B O 1
ATOM 1032 N N . ARG B 1 22 ? 5.887 7.457 8.867 1 88.31 22 ARG B N 1
ATOM 1033 C CA . ARG B 1 22 ? 5.645 7.84 7.48 1 88.31 22 ARG B CA 1
ATOM 1034 C C . ARG B 1 22 ? 5.918 6.676 6.535 1 88.31 22 ARG B C 1
ATOM 1036 O O . ARG B 1 22 ? 5.672 6.777 5.332 1 88.31 22 ARG B O 1
ATOM 1043 N N . VAL B 1 23 ? 6.41 5.562 7.102 1 90.94 23 VAL B N 1
ATOM 1044 C CA . VAL B 1 23 ? 6.758 4.414 6.273 1 90.94 23 VAL B CA 1
ATOM 1045 C C . VAL B 1 23 ? 6.262 3.131 6.934 1 90.94 23 VAL B C 1
ATOM 1047 O O . VAL B 1 23 ? 6.684 2.789 8.039 1 90.94 23 VAL B O 1
ATOM 1050 N N . ILE B 1 24 ? 5.371 2.398 6.293 1 90.88 24 ILE B N 1
ATOM 1051 C CA . ILE B 1 24 ? 4.93 1.085 6.75 1 90.88 24 ILE B CA 1
ATOM 1052 C C . ILE B 1 24 ? 5.051 0.073 5.613 1 90.88 24 ILE B C 1
ATOM 1054 O O . ILE B 1 24 ? 5.074 0.449 4.438 1 90.88 24 ILE B O 1
ATOM 1058 N N . SER B 1 25 ? 5.18 -1.173 5.961 1 93.75 25 SER B N 1
ATOM 1059 C CA . SER B 1 25 ? 5.285 -2.203 4.934 1 93.75 25 SER B CA 1
ATOM 1060 C C . SER B 1 25 ? 4.484 -3.443 5.309 1 93.75 25 SER B C 1
ATOM 1062 O O . SER B 1 25 ? 4.168 -3.654 6.484 1 93.75 25 SER B O 1
ATOM 1064 N N . CYS B 1 26 ? 4.102 -4.168 4.336 1 92.88 26 CYS B N 1
ATOM 1065 C CA . CYS B 1 26 ? 3.438 -5.465 4.438 1 92.88 26 CYS B CA 1
ATOM 1066 C C . CYS B 1 26 ? 4.035 -6.461 3.453 1 92.88 26 CYS B C 1
ATOM 1068 O O . CYS B 1 26 ? 4.391 -6.098 2.33 1 92.88 26 CYS B O 1
ATOM 1070 N N . LYS B 1 27 ? 4.168 -7.645 3.957 1 94.88 27 LYS B N 1
ATOM 1071 C CA . LYS B 1 27 ? 4.652 -8.711 3.084 1 94.88 27 LYS B CA 1
ATOM 1072 C C . LYS B 1 27 ? 3.578 -9.773 2.865 1 94.88 27 LYS B C 1
ATOM 1074 O O . LYS B 1 27 ? 2.955 -10.242 3.82 1 94.88 27 LYS B O 1
ATOM 1079 N N . VAL B 1 28 ? 3.393 -10.094 1.601 1 94.25 28 VAL B N 1
ATOM 1080 C CA . VAL B 1 28 ? 2.379 -11.078 1.24 1 94.25 28 VAL B CA 1
ATOM 1081 C C . VAL B 1 28 ? 3.035 -12.25 0.516 1 94.25 28 VAL B C 1
ATOM 1083 O O . VAL B 1 28 ? 3.91 -12.055 -0.329 1 94.25 28 VAL B O 1
ATOM 1086 N N . LYS B 1 29 ? 2.582 -13.383 0.908 1 94.75 29 LYS B N 1
ATOM 1087 C CA . LYS B 1 29 ? 3.074 -14.586 0.243 1 94.75 29 LYS B CA 1
ATOM 1088 C C . LYS B 1 29 ? 2.449 -14.75 -1.141 1 94.75 29 LYS B C 1
ATOM 1090 O O . LYS B 1 29 ? 1.237 -14.594 -1.301 1 94.75 29 LYS B O 1
ATOM 1095 N N . LEU B 1 30 ? 3.277 -14.984 -2.102 1 93.19 30 LEU B N 1
ATOM 1096 C CA . LEU B 1 30 ? 2.826 -15.312 -3.449 1 93.19 30 LEU B CA 1
ATOM 1097 C C . LEU B 1 30 ? 3.021 -16.797 -3.742 1 93.19 30 LEU B C 1
ATOM 1099 O O . LEU B 1 30 ? 3.502 -17.547 -2.889 1 93.19 30 LEU B O 1
ATOM 1103 N N . GLN B 1 31 ? 2.436 -17.219 -4.934 1 89.31 31 GLN B N 1
ATOM 1104 C CA . GLN B 1 31 ? 2.68 -18.609 -5.32 1 89.31 31 GLN B CA 1
ATOM 1105 C C . GLN B 1 31 ? 4.176 -18.906 -5.375 1 89.31 31 GLN B C 1
ATOM 1107 O O . GLN B 1 31 ? 4.621 -19.953 -4.891 1 89.31 31 GLN B O 1
ATOM 1112 N N . GLU B 1 32 ? 4.863 -18.031 -6.023 1 89.56 32 GLU B N 1
ATOM 1113 C CA . GLU B 1 32 ? 6.32 -18.078 -6 1 89.56 32 GLU B CA 1
ATOM 1114 C C . GLU B 1 32 ? 6.906 -16.828 -5.375 1 89.56 32 GLU B C 1
ATOM 1116 O O . GLU B 1 32 ? 6.746 -15.727 -5.91 1 89.56 32 GLU B O 1
ATOM 1121 N N . GLY B 1 33 ? 7.523 -17.031 -4.16 1 93.12 33 GLY B N 1
ATOM 1122 C CA . GLY B 1 33 ? 8.141 -15.898 -3.486 1 93.12 33 GLY B CA 1
ATOM 1123 C C . GLY B 1 33 ? 7.141 -15.039 -2.73 1 93.12 33 GLY B C 1
ATOM 1124 O O . GLY B 1 33 ? 6.133 -15.547 -2.229 1 93.12 33 GLY B O 1
ATOM 1125 N N . SER B 1 34 ? 7.531 -13.695 -2.559 1 96.06 34 SER B N 1
ATOM 1126 C CA . SER B 1 34 ? 6.707 -12.766 -1.793 1 96.06 34 SER B CA 1
ATOM 1127 C C . SER B 1 34 ? 6.598 -11.422 -2.498 1 96.06 34 SER B C 1
ATOM 1129 O O . SER B 1 34 ? 7.352 -11.141 -3.434 1 96.06 34 SER B O 1
ATOM 1131 N N . LEU B 1 35 ? 5.629 -10.711 -2.098 1 96.19 35 LEU B N 1
ATOM 1132 C CA . LEU B 1 35 ? 5.438 -9.32 -2.5 1 96.19 35 LEU B CA 1
ATOM 1133 C C . LEU B 1 35 ? 5.523 -8.391 -1.294 1 96.19 35 LEU B C 1
ATOM 1135 O O . LEU B 1 35 ? 4.809 -8.578 -0.308 1 96.19 35 LEU B O 1
ATOM 1139 N N . GLN B 1 36 ? 6.461 -7.516 -1.403 1 96.75 36 GLN B N 1
ATOM 1140 C CA . GLN B 1 36 ? 6.527 -6.477 -0.382 1 96.75 36 GLN B CA 1
ATOM 1141 C C . GLN B 1 36 ? 5.793 -5.215 -0.829 1 96.75 36 GLN B C 1
ATOM 1143 O O . GLN B 1 36 ? 6.008 -4.727 -1.939 1 96.75 36 GLN B O 1
ATOM 1148 N N . ILE B 1 37 ? 4.895 -4.738 0.032 1 95.75 37 ILE B N 1
ATOM 1149 C CA . ILE B 1 37 ? 4.164 -3.498 -0.202 1 95.75 37 ILE B CA 1
ATOM 1150 C C . ILE B 1 37 ? 4.613 -2.439 0.802 1 95.75 37 ILE B C 1
ATOM 1152 O O . ILE B 1 37 ? 4.562 -2.662 2.014 1 95.75 37 ILE B O 1
ATOM 1156 N N . ILE B 1 38 ? 5.125 -1.326 0.295 1 94.25 38 ILE B N 1
ATOM 1157 C CA . ILE B 1 38 ? 5.578 -0.252 1.173 1 94.25 38 ILE B CA 1
ATOM 1158 C C . ILE B 1 38 ? 4.73 0.996 0.942 1 94.25 38 ILE B C 1
ATOM 1160 O O . ILE B 1 38 ? 4.57 1.444 -0.196 1 94.25 38 ILE B O 1
ATOM 1164 N N . GLN B 1 39 ? 4.176 1.473 1.942 1 92.25 39 GLN B N 1
ATOM 1165 C CA . GLN B 1 39 ? 3.402 2.709 1.89 1 92.25 39 GLN B CA 1
ATOM 1166 C C . GLN B 1 39 ? 4.172 3.867 2.52 1 92.25 39 GLN B C 1
ATOM 1168 O O . GLN B 1 39 ? 4.707 3.734 3.621 1 92.25 39 GLN B O 1
ATOM 1173 N N . VAL B 1 40 ? 4.188 5.012 1.811 1 89.88 40 VAL B N 1
ATOM 1174 C CA . VAL B 1 40 ? 4.969 6.129 2.326 1 89.88 40 VAL B CA 1
ATOM 1175 C C . VAL B 1 40 ? 4.121 7.398 2.316 1 89.88 40 VAL B C 1
ATOM 1177 O O . VAL B 1 40 ? 3.215 7.543 1.493 1 89.88 40 VAL B O 1
ATOM 1180 N N . TYR B 1 41 ? 4.434 8.234 3.262 1 86.12 41 TYR B N 1
ATOM 1181 C CA . TYR B 1 41 ? 3.961 9.609 3.312 1 86.12 41 TYR B CA 1
ATOM 1182 C C . TYR B 1 41 ? 5.117 10.578 3.557 1 86.12 41 TYR B C 1
ATOM 1184 O O . TYR B 1 41 ? 5.461 10.867 4.707 1 86.12 41 TYR B O 1
ATOM 1192 N N . ALA B 1 42 ? 5.617 11.016 2.438 1 84.62 42 ALA B N 1
ATOM 1193 C CA . ALA B 1 42 ? 6.809 11.859 2.535 1 84.62 42 ALA B CA 1
ATOM 1194 C C . ALA B 1 42 ? 6.484 13.188 3.213 1 84.62 42 ALA B C 1
ATOM 1196 O O . ALA B 1 42 ? 5.375 13.703 3.076 1 84.62 42 ALA B O 1
ATOM 1197 N N . PRO B 1 43 ? 7.469 13.656 3.904 1 81.56 43 PRO B N 1
ATOM 1198 C CA . PRO B 1 43 ? 7.246 14.969 4.508 1 81.56 43 PRO B CA 1
ATOM 1199 C C . PRO B 1 43 ? 7.039 16.062 3.469 1 81.56 43 PRO B C 1
ATOM 1201 O O . PRO B 1 43 ? 7.488 15.938 2.328 1 81.56 43 PRO B O 1
ATOM 1204 N N . THR B 1 44 ? 6.211 17.031 3.795 1 76.75 44 THR B N 1
ATOM 1205 C CA . THR B 1 44 ? 5.984 18.156 2.885 1 76.75 44 THR B CA 1
ATOM 1206 C C . THR B 1 44 ? 7.254 18.984 2.727 1 76.75 44 THR B C 1
ATOM 1208 O O . THR B 1 44 ? 8.219 18.797 3.471 1 76.75 44 THR B O 1
ATOM 1211 N N . THR B 1 45 ? 7.285 19.688 1.625 1 69.38 45 THR B N 1
ATOM 1212 C CA . THR B 1 45 ? 8.43 20.5 1.24 1 69.38 45 THR B CA 1
ATOM 1213 C C . THR B 1 45 ? 8.836 21.438 2.377 1 69.38 45 THR B C 1
ATOM 1215 O O . THR B 1 45 ? 9.992 21.859 2.457 1 69.38 45 THR B O 1
ATOM 1218 N N . ASP B 1 46 ? 7.898 21.734 3.213 1 71.69 46 ASP B N 1
ATOM 1219 C CA . ASP B 1 46 ? 8.219 22.672 4.285 1 71.69 46 ASP B CA 1
ATOM 1220 C C . ASP B 1 46 ? 9.023 22 5.391 1 71.69 46 ASP B C 1
ATOM 1222 O O . ASP B 1 46 ? 9.484 22.656 6.328 1 71.69 46 ASP B O 1
ATOM 1226 N N . TYR B 1 47 ? 9.242 20.766 5.125 1 68.25 47 TYR B N 1
ATOM 1227 C CA . TYR B 1 47 ? 9.992 20.031 6.141 1 68.25 47 TYR B CA 1
ATOM 1228 C C . TYR B 1 47 ? 11.492 20.281 6.004 1 68.25 47 TYR B C 1
ATOM 1230 O O . TYR B 1 47 ? 11.984 20.531 4.902 1 68.25 47 TYR B O 1
ATOM 1238 N N . ASP B 1 48 ? 12.109 20.281 7.188 1 77.06 48 ASP B N 1
ATOM 1239 C CA . ASP B 1 48 ? 13.539 20.531 7.191 1 77.06 48 ASP B CA 1
ATOM 1240 C C . ASP B 1 48 ? 14.312 19.375 6.562 1 77.06 48 ASP B C 1
ATOM 1242 O O . ASP B 1 48 ? 13.758 18.297 6.355 1 77.06 48 ASP B O 1
ATOM 1246 N N . ASP B 1 49 ? 15.445 19.688 6.113 1 81.94 49 ASP B N 1
ATOM 1247 C CA . ASP B 1 49 ? 16.344 18.75 5.434 1 81.94 49 ASP B CA 1
ATOM 1248 C C . ASP B 1 49 ? 16.578 17.5 6.277 1 81.94 49 ASP B C 1
ATOM 1250 O O . ASP B 1 49 ? 16.688 16.391 5.738 1 81.94 49 ASP B O 1
ATOM 1254 N N . GLU B 1 50 ? 16.547 17.734 7.531 1 86.12 50 GLU B N 1
ATOM 1255 C CA . GLU B 1 50 ? 16.781 16.594 8.414 1 86.12 50 GLU B CA 1
ATOM 1256 C C . GLU B 1 50 ? 15.625 15.609 8.352 1 86.12 50 GLU B C 1
ATOM 1258 O O . GLU B 1 50 ? 15.844 14.391 8.336 1 86.12 50 GLU B O 1
ATOM 1263 N N . GLU B 1 51 ? 14.414 16.109 8.281 1 84.94 51 GLU B N 1
ATOM 1264 C CA . GLU B 1 51 ? 13.242 15.258 8.211 1 84.94 51 GLU B CA 1
ATOM 1265 C C . GLU B 1 51 ? 13.172 14.516 6.879 1 84.94 51 GLU B C 1
ATOM 1267 O O . GLU B 1 51 ? 12.773 13.352 6.828 1 84.94 51 GLU B O 1
ATOM 1272 N N . ALA B 1 52 ? 13.508 15.25 5.895 1 84 52 ALA B N 1
ATOM 1273 C CA . ALA B 1 52 ? 13.531 14.625 4.578 1 84 52 ALA B CA 1
ATOM 1274 C C . ALA B 1 52 ? 14.555 13.5 4.52 1 84 52 ALA B C 1
ATOM 1276 O O . ALA B 1 52 ? 14.273 12.422 3.994 1 84 52 ALA B O 1
ATOM 1277 N N . GLU B 1 53 ? 15.742 13.727 5.07 1 88.31 53 GLU B N 1
ATOM 1278 C CA . GLU B 1 53 ? 16.797 12.727 5.09 1 88.31 53 GLU B CA 1
ATOM 1279 C C . GLU B 1 53 ? 16.375 11.492 5.887 1 88.31 53 GLU B C 1
ATOM 1281 O O . GLU B 1 53 ? 16.609 10.359 5.465 1 88.31 53 GLU B O 1
ATOM 1286 N N . LYS B 1 54 ? 15.766 11.781 6.988 1 90.5 54 LYS B N 1
ATOM 1287 C CA . LYS B 1 54 ? 15.297 10.68 7.824 1 90.5 54 LYS B CA 1
ATOM 1288 C C . LYS B 1 54 ? 14.25 9.844 7.098 1 90.5 54 LYS B C 1
ATOM 1290 O O . LYS B 1 54 ? 14.242 8.617 7.199 1 90.5 54 LYS B O 1
ATOM 1295 N N . PHE B 1 55 ? 13.422 10.445 6.383 1 90.19 55 PHE B N 1
ATOM 1296 C CA . PHE B 1 55 ? 12.398 9.75 5.605 1 90.19 55 PHE B CA 1
ATOM 1297 C C . PHE B 1 55 ? 13.039 8.812 4.59 1 90.19 55 PHE B C 1
ATOM 1299 O O . PHE B 1 55 ? 12.656 7.641 4.492 1 90.19 55 PHE B O 1
ATOM 1306 N N . TYR B 1 56 ? 14.031 9.258 3.924 1 88.31 56 TYR B N 1
ATOM 1307 C CA . TYR B 1 56 ? 14.68 8.445 2.898 1 88.31 56 TYR B CA 1
ATOM 1308 C C . TYR B 1 56 ? 15.445 7.285 3.523 1 88.31 56 TYR B C 1
ATOM 1310 O O . TYR B 1 56 ? 15.484 6.188 2.961 1 88.31 56 TYR B O 1
ATOM 1318 N N . GLU B 1 57 ? 16.016 7.629 4.656 1 92.5 57 GLU B N 1
ATOM 1319 C CA . GLU B 1 57 ? 16.688 6.551 5.375 1 92.5 57 GLU B CA 1
ATOM 1320 C C . GLU B 1 57 ? 15.703 5.473 5.805 1 92.5 57 GLU B C 1
ATOM 1322 O O . GLU B 1 57 ? 15.969 4.281 5.648 1 92.5 57 GLU B O 1
ATOM 1327 N N . ASP B 1 58 ? 14.57 5.887 6.344 1 92.75 58 ASP B N 1
ATOM 1328 C CA . ASP B 1 58 ? 13.539 4.945 6.762 1 92.75 58 ASP B CA 1
ATOM 1329 C C . ASP B 1 58 ? 13.023 4.133 5.578 1 92.75 58 ASP B C 1
ATOM 1331 O O . ASP B 1 58 ? 12.797 2.926 5.699 1 92.75 58 ASP B O 1
ATOM 1335 N N . LEU B 1 59 ? 12.875 4.82 4.457 1 91.5 59 LEU B N 1
ATOM 1336 C CA . LEU B 1 59 ? 12.414 4.148 3.248 1 91.5 59 LEU B CA 1
ATOM 1337 C C . LEU B 1 59 ? 13.43 3.109 2.779 1 91.5 59 LEU B C 1
ATOM 1339 O O . LEU B 1 59 ? 13.062 1.964 2.502 1 91.5 59 LEU B O 1
ATOM 1343 N N . GLU B 1 60 ? 14.641 3.455 2.74 1 91.88 60 GLU B N 1
ATOM 1344 C CA . GLU B 1 60 ? 15.68 2.529 2.312 1 91.88 60 GLU B CA 1
ATOM 1345 C C . GLU B 1 60 ? 15.75 1.31 3.227 1 91.88 60 GLU B C 1
ATOM 1347 O O . GLU B 1 60 ? 15.883 0.179 2.754 1 91.88 60 GLU B O 1
ATOM 1352 N N . ASN B 1 61 ? 15.633 1.6 4.465 1 94 61 ASN B N 1
ATOM 1353 C CA . ASN B 1 61 ? 15.695 0.518 5.441 1 94 61 ASN B CA 1
ATOM 1354 C C . ASN B 1 61 ? 14.477 -0.395 5.348 1 94 61 ASN B C 1
ATOM 1356 O O . ASN B 1 61 ? 14.547 -1.572 5.707 1 94 61 ASN B O 1
ATOM 1360 N N . ALA B 1 62 ? 13.367 0.134 4.926 1 94.12 62 ALA B N 1
ATOM 1361 C CA . ALA B 1 62 ? 12.133 -0.634 4.824 1 94.12 62 ALA B CA 1
ATOM 1362 C C . ALA B 1 62 ? 12.18 -1.604 3.648 1 94.12 62 ALA B C 1
ATOM 1364 O O . ALA B 1 62 ? 11.5 -2.633 3.656 1 94.12 62 ALA B O 1
ATOM 1365 N N . ILE B 1 63 ? 12.93 -1.268 2.619 1 94.06 63 ILE B N 1
ATOM 1366 C CA . ILE B 1 63 ? 13.008 -2.078 1.407 1 94.06 63 ILE B CA 1
ATOM 1367 C C . ILE B 1 63 ? 13.781 -3.361 1.691 1 94.06 63 ILE B C 1
ATOM 1369 O O . ILE B 1 63 ? 14.945 -3.316 2.082 1 94.06 63 ILE B O 1
ATOM 1373 N N . GLU B 1 64 ? 13.086 -4.461 1.542 1 93.94 64 GLU B N 1
ATOM 1374 C CA . GLU B 1 64 ? 13.758 -5.754 1.66 1 93.94 64 GLU B CA 1
ATOM 1375 C C . GLU B 1 64 ? 14.477 -6.121 0.366 1 93.94 64 GLU B C 1
ATOM 1377 O O . GLU B 1 64 ? 13.844 -6.574 -0.592 1 93.94 64 GLU B O 1
ATOM 1382 N N . LYS B 1 65 ? 15.758 -6.051 0.427 1 88.75 65 LYS B N 1
ATOM 1383 C CA . LYS B 1 65 ? 16.562 -6.258 -0.771 1 88.75 65 LYS B CA 1
ATOM 1384 C C . LYS B 1 65 ? 16.359 -7.664 -1.336 1 88.75 65 LYS B C 1
ATOM 1386 O O . LYS B 1 65 ? 16.391 -7.859 -2.553 1 88.75 65 LYS B O 1
ATOM 1391 N N . LYS B 1 66 ? 16.062 -8.57 -0.537 1 90.75 66 LYS B N 1
ATOM 1392 C CA . LYS B 1 66 ? 15.922 -9.961 -0.953 1 90.75 66 LYS B CA 1
ATOM 1393 C C . LYS B 1 66 ? 14.555 -10.219 -1.58 1 90.75 66 LYS B C 1
ATOM 1395 O O . LYS B 1 66 ? 14.336 -11.258 -2.207 1 90.75 66 LYS B O 1
ATOM 1400 N N . CYS B 1 67 ? 13.664 -9.328 -1.405 1 92.25 67 CYS B N 1
ATOM 1401 C CA . CYS B 1 67 ? 12.352 -9.484 -2.014 1 92.25 67 CYS B CA 1
ATOM 1402 C C . CYS B 1 67 ? 12.352 -8.977 -3.451 1 92.25 67 CYS B C 1
ATOM 1404 O O . CYS B 1 67 ? 12.57 -7.785 -3.693 1 92.25 67 CYS B O 1
ATOM 1406 N N . ALA B 1 68 ? 12.086 -9.898 -4.379 1 89.31 68 ALA B N 1
ATOM 1407 C CA . ALA B 1 68 ? 12.156 -9.57 -5.801 1 89.31 68 ALA B CA 1
ATOM 1408 C C . ALA B 1 68 ? 10.984 -8.68 -6.215 1 89.31 68 ALA B C 1
ATOM 1410 O O . ALA B 1 68 ? 11.094 -7.902 -7.168 1 89.31 68 ALA B O 1
ATOM 1411 N N . ASN B 1 69 ? 9.891 -8.82 -5.562 1 94.12 69 ASN B N 1
ATOM 1412 C CA . ASN B 1 69 ? 8.68 -8.078 -5.898 1 94.12 69 ASN B CA 1
ATOM 1413 C C . ASN B 1 69 ? 8.359 -7.027 -4.84 1 94.12 69 ASN B C 1
ATOM 1415 O O . ASN B 1 69 ? 8.055 -7.363 -3.693 1 94.12 69 ASN B O 1
ATOM 1419 N N . THR B 1 70 ? 8.578 -5.754 -5.227 1 94.19 70 THR B N 1
ATOM 1420 C CA . THR B 1 70 ? 8.281 -4.684 -4.281 1 94.19 70 THR B CA 1
ATOM 1421 C C . THR B 1 70 ? 7.512 -3.561 -4.965 1 94.19 70 THR B C 1
ATOM 1423 O O . THR B 1 70 ? 7.84 -3.16 -6.082 1 94.19 70 THR B O 1
ATOM 1426 N N . VAL B 1 71 ? 6.453 -3.105 -4.309 1 93.56 71 VAL B N 1
ATOM 1427 C CA . VAL B 1 71 ? 5.691 -1.934 -4.73 1 93.56 71 VAL B CA 1
ATOM 1428 C C . VAL B 1 71 ? 5.746 -0.862 -3.646 1 93.56 71 VAL B C 1
ATOM 1430 O O . VAL B 1 71 ? 5.504 -1.146 -2.471 1 93.56 71 VAL B O 1
ATOM 1433 N N . ILE B 1 72 ? 6.09 0.322 -4.016 1 92.31 72 ILE B N 1
ATOM 1434 C CA . ILE B 1 72 ? 6.059 1.472 -3.117 1 92.31 72 ILE B CA 1
ATOM 1435 C C . ILE B 1 72 ? 4.953 2.432 -3.547 1 92.31 72 ILE B C 1
ATOM 1437 O O . ILE B 1 72 ? 4.867 2.807 -4.719 1 92.31 72 ILE B O 1
ATOM 1441 N N . MET B 1 73 ? 4.078 2.748 -2.564 1 90.5 73 MET B N 1
ATOM 1442 C CA . MET B 1 73 ? 2.941 3.611 -2.879 1 90.5 73 MET B CA 1
ATOM 1443 C C . MET B 1 73 ? 2.814 4.738 -1.859 1 90.5 73 MET B C 1
ATOM 1445 O O . MET B 1 73 ? 3.115 4.547 -0.679 1 90.5 73 MET B O 1
ATOM 1449 N N . GLY B 1 74 ? 2.35 5.855 -2.332 1 86.94 74 GLY B N 1
ATOM 1450 C CA . GLY B 1 74 ? 2.08 6.934 -1.393 1 86.94 74 GLY B CA 1
ATOM 1451 C C . GLY B 1 74 ? 2.439 8.305 -1.938 1 86.94 74 GLY B C 1
ATOM 1452 O O . GLY B 1 74 ? 2.531 8.492 -3.152 1 86.94 74 GLY B O 1
ATOM 1453 N N . ASP B 1 75 ? 2.43 9.305 -1.099 1 79.56 75 ASP B N 1
ATOM 1454 C CA . ASP B 1 75 ? 2.789 10.68 -1.438 1 79.56 75 ASP B CA 1
ATOM 1455 C C . ASP B 1 75 ? 4.301 10.883 -1.375 1 79.56 75 ASP B C 1
ATOM 1457 O O . ASP B 1 75 ? 4.891 10.867 -0.292 1 79.56 75 ASP B O 1
ATOM 1461 N N . PHE B 1 76 ? 4.906 10.992 -2.586 1 70 76 PHE B N 1
ATOM 1462 C CA . PHE B 1 76 ? 6.352 11.156 -2.691 1 70 76 PHE B CA 1
ATOM 1463 C C . PHE B 1 76 ? 6.723 12.633 -2.758 1 70 76 PHE B C 1
ATOM 1465 O O . PHE B 1 76 ? 7.781 12.992 -3.285 1 70 76 PHE B O 1
ATOM 1472 N N . ASN B 1 77 ? 5.898 13.484 -2.16 1 64.94 77 ASN B N 1
ATOM 1473 C CA . ASN B 1 77 ? 6.195 14.906 -2.256 1 64.94 77 ASN B CA 1
ATOM 1474 C C . ASN B 1 77 ? 7.699 15.164 -2.258 1 64.94 77 ASN B C 1
ATOM 1476 O O . ASN B 1 77 ? 8.148 16.234 -2.672 1 64.94 77 ASN B O 1
ATOM 1480 N N . ALA B 1 78 ? 8.516 14.219 -1.76 1 54.44 78 ALA B N 1
ATOM 1481 C CA . ALA B 1 78 ? 9.961 14.43 -1.768 1 54.44 78 ALA B CA 1
ATOM 1482 C C . ALA B 1 78 ? 10.562 14.078 -3.127 1 54.44 78 ALA B C 1
ATOM 1484 O O . ALA B 1 78 ? 9.992 13.281 -3.873 1 54.44 78 ALA B O 1
ATOM 1485 N N . LYS B 1 79 ? 11.32 14.945 -3.705 1 49.88 79 LYS B N 1
ATOM 1486 C CA . LYS B 1 79 ? 12.086 14.633 -4.914 1 49.88 79 LYS B CA 1
ATOM 1487 C C . LYS B 1 79 ? 12.641 13.219 -4.859 1 49.88 79 LYS B C 1
ATOM 1489 O O . LYS B 1 79 ? 13.586 12.945 -4.117 1 49.88 79 LYS B O 1
ATOM 1494 N N . ILE B 1 80 ? 11.758 12.281 -4.758 1 47.69 80 ILE B N 1
ATOM 1495 C CA . ILE B 1 80 ? 12.391 10.969 -4.898 1 47.69 80 ILE B CA 1
ATOM 1496 C C . ILE B 1 80 ? 13.234 10.945 -6.172 1 47.69 80 ILE B C 1
ATOM 1498 O O . ILE B 1 80 ? 12.734 11.211 -7.266 1 47.69 80 ILE B O 1
ATOM 1502 N N . GLY B 1 81 ? 14.359 11.477 -6.047 1 43.12 81 GLY B N 1
ATOM 1503 C CA . GLY B 1 81 ? 15.289 11.367 -7.164 1 43.12 81 GLY B CA 1
ATOM 1504 C C . GLY B 1 81 ? 15.133 10.07 -7.941 1 43.12 81 GLY B C 1
ATOM 1505 O O . GLY B 1 81 ? 15.852 9.109 -7.691 1 43.12 81 GLY B O 1
ATOM 1506 N N . VAL B 1 82 ? 13.859 9.734 -8.133 1 45.03 82 VAL B N 1
ATOM 1507 C CA . VAL B 1 82 ? 13.93 8.602 -9.047 1 45.03 82 VAL B CA 1
ATOM 1508 C C . VAL B 1 82 ? 14.711 9 -10.297 1 45.03 82 VAL B C 1
ATOM 1510 O O . VAL B 1 82 ? 14.289 9.891 -11.039 1 45.03 82 VAL B O 1
ATOM 1513 N N . LYS B 1 83 ? 15.984 9.047 -10.102 1 41.69 83 LYS B N 1
ATOM 1514 C CA . LYS B 1 83 ? 16.812 9.312 -11.281 1 41.69 83 LYS B CA 1
ATOM 1515 C C . LYS B 1 83 ? 16.266 8.594 -12.508 1 41.69 83 LYS B C 1
ATOM 1517 O O . LYS B 1 83 ? 15.711 7.5 -12.398 1 41.69 83 LYS B O 1
ATOM 1522 N N . ASP B 1 84 ? 16.047 9.297 -13.5 1 45.03 84 ASP B N 1
ATOM 1523 C CA . ASP B 1 84 ? 15.703 8.844 -14.844 1 45.03 84 ASP B CA 1
ATOM 1524 C C . ASP B 1 84 ? 16.047 7.363 -15.023 1 45.03 84 ASP B C 1
ATOM 1526 O O . ASP B 1 84 ? 16.797 6.797 -14.234 1 45.03 84 ASP B O 1
ATOM 1530 N N . GLU B 1 85 ? 15.453 6.844 -16.156 1 46.12 85 GLU B N 1
ATOM 1531 C CA . GLU B 1 85 ? 15.719 5.578 -16.844 1 46.12 85 GLU B CA 1
ATOM 1532 C C . GLU B 1 85 ? 17.188 5.195 -16.734 1 46.12 85 GLU B C 1
ATOM 1534 O O . GLU B 1 85 ? 17.906 5.164 -17.75 1 46.12 85 GLU B O 1
ATOM 1539 N N . ASP B 1 86 ? 17.75 5.699 -15.797 1 47.34 86 ASP B N 1
ATOM 1540 C CA . ASP B 1 86 ? 19.078 5.102 -15.969 1 47.34 86 ASP B CA 1
ATOM 1541 C C . ASP B 1 86 ? 19 3.576 -15.938 1 47.34 86 ASP B C 1
ATOM 1543 O O . ASP B 1 86 ? 18.344 3 -15.062 1 47.34 86 ASP B O 1
ATOM 1547 N N . GLU B 1 87 ? 19.281 3.025 -16.969 1 52.38 87 GLU B N 1
ATOM 1548 C CA . GLU B 1 87 ? 19.344 1.598 -17.266 1 52.38 87 GLU B CA 1
ATOM 1549 C C . GLU B 1 87 ? 19.703 0.796 -16.016 1 52.38 87 GLU B C 1
ATOM 1551 O O . GLU B 1 87 ? 19.312 -0.366 -15.883 1 52.38 87 GLU B O 1
ATOM 1556 N N . GLU B 1 88 ? 20.297 1.494 -15.07 1 58.28 88 GLU B N 1
ATOM 1557 C CA . GLU B 1 88 ? 20.828 0.721 -13.953 1 58.28 88 GLU B CA 1
ATOM 1558 C C . GLU B 1 88 ? 19.859 0.757 -12.766 1 58.28 88 GLU B C 1
ATOM 1560 O O . GLU B 1 88 ? 20.031 0.015 -11.797 1 58.28 88 GLU B O 1
ATOM 1565 N N . ASN B 1 89 ? 18.766 1.51 -12.867 1 66.19 89 ASN B N 1
ATOM 1566 C CA . ASN B 1 89 ? 17.844 1.643 -11.758 1 66.19 89 ASN B CA 1
ATOM 1567 C C . ASN B 1 89 ? 16.859 0.469 -11.695 1 66.19 89 ASN B C 1
ATOM 1569 O O . ASN B 1 89 ? 16.344 0.032 -12.727 1 66.19 89 ASN B O 1
ATOM 1573 N N . GLU B 1 90 ? 16.859 -0.178 -10.508 1 83 90 GLU B N 1
ATOM 1574 C CA . GLU B 1 90 ? 16.031 -1.358 -10.289 1 83 90 GLU B CA 1
ATOM 1575 C C . GLU B 1 90 ? 14.555 -0.979 -10.141 1 83 90 GLU B C 1
ATOM 1577 O O . GLU B 1 90 ? 13.688 -1.85 -10.125 1 83 90 GLU B O 1
ATOM 1582 N N . TRP B 1 91 ? 14.383 0.424 -10.195 1 82.56 91 TRP B N 1
ATOM 1583 C CA . TRP B 1 91 ? 13.023 0.88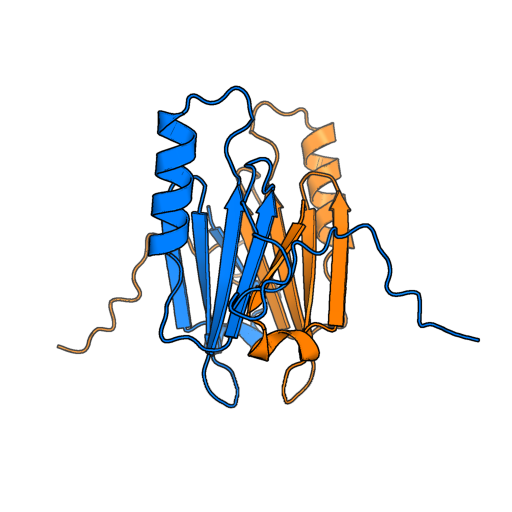6 -9.938 1 82.56 91 TRP B CA 1
ATOM 1584 C C . TRP B 1 91 ? 12.445 1.588 -11.164 1 82.56 91 TRP B C 1
ATOM 1586 O O . TRP B 1 91 ? 13.164 2.26 -11.898 1 82.56 91 TRP B O 1
ATOM 1596 N N . ILE B 1 92 ? 11.117 1.296 -11.359 1 81.25 92 ILE B N 1
ATOM 1597 C CA . ILE B 1 92 ? 10.367 2 -12.391 1 81.25 92 ILE B CA 1
ATOM 1598 C C . ILE B 1 92 ? 9.289 2.871 -11.742 1 81.25 92 ILE B C 1
ATOM 1600 O O . ILE B 1 92 ? 8.633 2.449 -10.789 1 81.25 92 ILE B O 1
ATOM 1604 N N . GLY B 1 93 ? 9.031 4.156 -12.391 1 76.31 93 GLY B N 1
ATOM 1605 C CA . GLY B 1 93 ? 8.109 5.141 -11.852 1 76.31 93 GLY B CA 1
ATOM 1606 C C . GLY B 1 93 ? 8.797 6.402 -11.375 1 76.31 93 GLY B C 1
ATOM 1607 O O . GLY B 1 93 ? 9.93 6.688 -11.758 1 76.31 93 GLY B O 1
ATOM 1608 N N . PRO B 1 94 ? 8.203 7.23 -10.617 1 66.56 94 PRO B N 1
ATOM 1609 C CA . PRO B 1 94 ? 6.828 7.074 -10.141 1 66.56 94 PRO B CA 1
ATOM 1610 C C . PRO B 1 94 ? 5.805 7.172 -11.273 1 66.56 94 PRO B C 1
ATOM 1612 O O . PRO B 1 94 ? 5.988 7.949 -12.211 1 66.56 94 PRO B O 1
ATOM 1615 N N . PHE B 1 95 ? 4.984 6.109 -11.367 1 65.12 95 PHE B N 1
ATOM 1616 C CA . PHE B 1 95 ? 3.807 6.242 -12.219 1 65.12 95 PHE B CA 1
ATOM 1617 C C . PHE B 1 95 ? 2.736 7.082 -11.539 1 65.12 95 PHE B C 1
ATOM 1619 O O . PHE B 1 95 ? 2.318 6.777 -10.422 1 65.12 95 PHE B O 1
ATOM 1626 N N . GLY B 1 96 ? 2.584 8.328 -12.008 1 60.47 96 GLY B N 1
ATOM 1627 C CA . GLY B 1 96 ? 1.505 9.156 -11.484 1 60.47 96 GLY B CA 1
ATOM 1628 C C . GLY B 1 96 ? 0.128 8.586 -11.773 1 60.47 96 GLY B C 1
ATOM 1629 O O . GLY B 1 96 ? -0.055 7.848 -12.742 1 60.47 96 GLY B O 1
ATOM 1630 N N . ILE B 1 97 ? -0.839 8.25 -10.859 1 54.22 97 ILE B N 1
ATOM 1631 C CA . ILE B 1 97 ? -2.176 7.703 -11.055 1 54.22 97 ILE B CA 1
ATOM 1632 C C . ILE B 1 97 ? -2.91 8.492 -12.133 1 54.22 97 ILE B C 1
ATOM 1634 O O . ILE B 1 97 ? -3.729 7.934 -12.867 1 54.22 97 ILE B O 1
ATOM 1638 N N . GLY B 1 98 ? -2.666 9.523 -12.586 1 48.59 98 GLY B N 1
ATOM 1639 C CA . GLY B 1 98 ? -3.451 10.156 -13.633 1 48.59 98 GLY B CA 1
ATOM 1640 C C . GLY B 1 98 ? -3.262 9.516 -14.992 1 48.59 98 GLY B C 1
ATOM 1641 O O . GLY B 1 98 ? -3.916 9.898 -15.969 1 48.59 98 GLY B O 1
ATOM 1642 N N . THR B 1 99 ? -2.338 8.734 -15.305 1 40.38 99 THR B N 1
ATOM 1643 C CA . THR B 1 99 ? -2.217 8.227 -16.656 1 40.38 99 THR B CA 1
ATOM 1644 C C . THR B 1 99 ? -2.963 6.902 -16.812 1 40.38 99 THR B C 1
ATOM 1646 O O . THR B 1 99 ? -2.648 5.926 -16.125 1 40.38 99 THR B O 1
ATOM 1649 N N . ARG B 1 100 ? -4.309 6.852 -16.953 1 36.66 100 ARG B N 1
ATOM 1650 C CA . ARG B 1 100 ? -5.09 5.688 -17.359 1 36.66 100 ARG B CA 1
ATOM 1651 C C . ARG B 1 100 ? -4.344 4.859 -18.406 1 36.66 100 ARG B C 1
ATOM 1653 O O . ARG B 1 100 ? -3.842 5.402 -19.391 1 36.66 100 ARG B O 1
ATOM 1660 N N . ASN B 1 101 ? -3.77 3.729 -18.156 1 38.03 101 ASN B N 1
ATOM 1661 C CA . ASN B 1 101 ? -3.539 2.916 -19.359 1 38.03 101 ASN B CA 1
ATOM 1662 C C . ASN B 1 101 ? -4.809 2.77 -20.188 1 38.03 101 ASN B C 1
ATOM 1664 O O . ASN B 1 101 ? -5.805 2.223 -19.719 1 38.03 101 ASN B O 1
ATOM 1668 N N . GLU B 1 102 ? -5.352 3.748 -20.906 1 33.34 102 GLU B N 1
ATOM 1669 C CA . GLU B 1 102 ? -6.305 3.582 -22 1 33.34 102 GLU B CA 1
ATOM 1670 C C . GLU B 1 102 ? -5.918 2.414 -22.906 1 33.34 102 GLU B C 1
ATOM 1672 O O . GLU B 1 102 ? -6.422 2.293 -24.016 1 33.34 102 GLU B O 1
ATOM 1677 N N . ARG B 1 103 ? -5.125 1.478 -22.734 1 31.61 103 ARG B N 1
ATOM 1678 C CA . ARG B 1 103 ? -5.223 0.607 -23.906 1 31.61 103 ARG B CA 1
ATOM 1679 C C . ARG B 1 103 ? -6.605 -0.029 -24 1 31.61 103 ARG B C 1
ATOM 1681 O O . ARG B 1 103 ? -6.844 -1.098 -23.438 1 31.61 103 ARG B O 1
ATOM 1688 N N . GLY B 1 104 ? -7.762 0.563 -23.438 1 28.53 104 GLY B N 1
ATOM 1689 C CA . GLY B 1 104 ? -8.977 0.078 -24.078 1 28.53 104 GLY B CA 1
ATOM 1690 C C . GLY B 1 104 ? -8.875 0.025 -25.594 1 28.53 104 GLY B C 1
ATOM 1691 O O . GLY B 1 104 ? -8.422 0.979 -26.219 1 28.53 104 GLY B O 1
ATOM 1692 N N . GLU B 1 105 ? -8.68 -1.174 -26.375 1 27.78 105 GLU B N 1
ATOM 1693 C CA . GLU B 1 105 ? -9 -1.547 -27.75 1 27.78 105 GLU B CA 1
ATOM 1694 C C . GLU B 1 105 ? -10.305 -0.906 -28.203 1 27.78 105 GLU B C 1
ATOM 1696 O O . GLU B 1 105 ? -11.312 -0.98 -27.5 1 27.78 105 GLU B O 1
ATOM 1701 N N . SER B 1 106 ? -10.266 0.336 -28.75 1 22.3 106 SER B N 1
ATOM 1702 C CA . SER B 1 106 ? -11.039 0.351 -30 1 22.3 106 SER B CA 1
ATOM 1703 C C . SER B 1 106 ? -10.586 -0.762 -30.938 1 22.3 106 SER B C 1
ATOM 1705 O O . SER B 1 106 ? -9.414 -1.127 -30.969 1 22.3 106 SER B O 1
#

Radius of gyration: 16.99 Å; Cα contacts (8 Å, |Δi|>4): 404; chains: 2; bounding box: 41×44×50 Å